Protein AF-A0AAV2LQ16-F1 (afdb_monomer)

Structure (mmCIF, N/CA/C/O backbone):
data_AF-A0AAV2LQ16-F1
#
_entry.id   AF-A0AAV2LQ16-F1
#
loop_
_atom_site.group_PDB
_atom_site.id
_atom_site.type_symbol
_atom_site.label_atom_id
_atom_site.label_alt_id
_atom_site.label_comp_id
_atom_site.label_asym_id
_atom_site.label_entity_id
_atom_site.label_seq_id
_atom_site.pdbx_PDB_ins_code
_atom_site.Cartn_x
_atom_site.Cartn_y
_atom_site.Cartn_z
_atom_site.occupancy
_atom_site.B_iso_or_equiv
_atom_site.auth_seq_id
_atom_site.auth_comp_id
_atom_site.auth_asym_id
_atom_site.auth_atom_id
_atom_site.pdbx_PDB_model_num
ATOM 1 N N . MET A 1 1 ? -2.166 -20.070 1.008 1.00 53.44 1 MET A N 1
ATOM 2 C CA . MET A 1 1 ? -2.114 -19.393 2.314 1.00 53.44 1 MET A CA 1
ATOM 3 C C . MET A 1 1 ? -3.005 -18.177 2.198 1.00 53.44 1 MET A C 1
ATOM 5 O O . MET A 1 1 ? -2.805 -17.411 1.264 1.00 53.44 1 MET A O 1
ATOM 9 N N . THR A 1 2 ? -4.007 -18.090 3.061 1.00 69.62 2 THR A N 1
ATOM 10 C CA . THR A 1 2 ? -4.882 -16.932 3.220 1.00 69.62 2 THR A CA 1
ATOM 11 C C . THR A 1 2 ? -4.589 -16.364 4.597 1.00 69.62 2 THR A C 1
ATOM 13 O O . THR A 1 2 ? -4.812 -17.038 5.605 1.00 69.62 2 THR A O 1
ATOM 16 N N . ASN A 1 3 ? -4.030 -15.164 4.630 1.00 76.19 3 ASN A N 1
ATOM 17 C CA . ASN A 1 3 ? -3.762 -14.424 5.845 1.00 76.19 3 ASN A CA 1
ATOM 18 C C . ASN A 1 3 ? -4.924 -13.490 6.154 1.00 76.19 3 ASN A C 1
ATOM 20 O O . ASN A 1 3 ? -5.587 -12.956 5.260 1.00 76.19 3 ASN A O 1
ATOM 24 N N . ILE A 1 4 ? -5.158 -13.331 7.449 1.00 79.69 4 ILE A N 1
ATOM 25 C CA . ILE A 1 4 ? -6.147 -12.427 8.002 1.00 79.69 4 ILE A CA 1
ATOM 26 C C . ILE A 1 4 ? -5.432 -11.561 9.027 1.00 79.69 4 ILE A C 1
ATOM 28 O O . ILE A 1 4 ? -4.890 -12.093 9.998 1.00 79.69 4 ILE A O 1
ATOM 32 N N . GLY A 1 5 ? -5.404 -10.251 8.801 1.00 83.06 5 GLY A N 1
ATOM 33 C CA . GLY A 1 5 ? -4.741 -9.279 9.671 1.00 83.06 5 GLY A CA 1
ATOM 34 C C . GLY A 1 5 ? -5.702 -8.258 10.277 1.00 83.06 5 GLY A C 1
ATOM 35 O O . GLY A 1 5 ? -6.814 -8.102 9.780 1.00 83.06 5 GLY A O 1
ATOM 36 N N . ASN A 1 6 ? -5.270 -7.558 11.326 1.00 83.88 6 ASN A N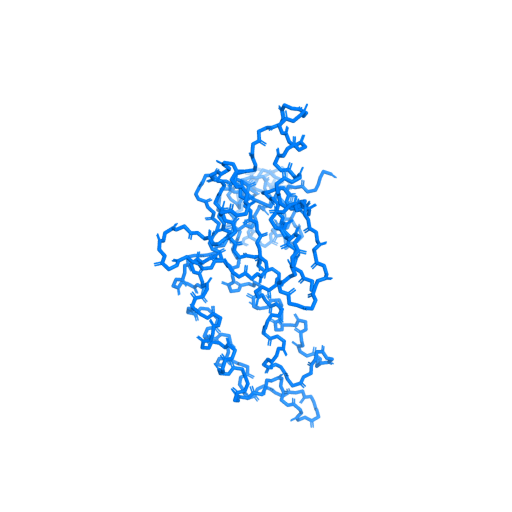 1
ATOM 37 C CA . ASN A 1 6 ? -5.994 -6.423 11.918 1.00 83.88 6 ASN A CA 1
ATOM 38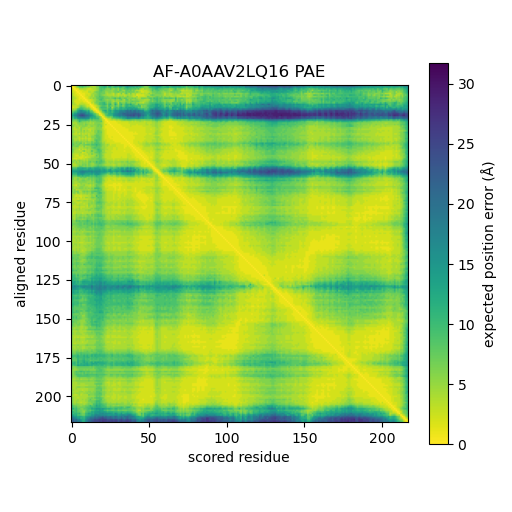 C C . ASN A 1 6 ? -5.342 -5.066 11.587 1.00 83.88 6 ASN A C 1
ATOM 40 O O . ASN A 1 6 ? -4.294 -4.998 10.940 1.00 83.88 6 ASN A O 1
ATOM 44 N N . GLU A 1 7 ? -5.938 -3.978 12.071 1.00 84.56 7 GLU A N 1
ATOM 45 C CA . GLU A 1 7 ? -5.454 -2.596 11.940 1.00 84.56 7 GLU A CA 1
ATOM 46 C C . GLU A 1 7 ? -4.040 -2.359 12.504 1.00 84.56 7 GLU A C 1
ATOM 48 O O . GLU A 1 7 ? -3.356 -1.425 12.083 1.00 84.56 7 GLU A O 1
ATOM 53 N N . PHE A 1 8 ? -3.560 -3.232 13.396 1.00 81.38 8 PHE A N 1
ATOM 54 C CA . PHE A 1 8 ? -2.211 -3.181 13.971 1.00 81.38 8 PHE A CA 1
ATOM 55 C C . PHE A 1 8 ? -1.166 -3.946 13.144 1.00 81.38 8 PHE A C 1
ATOM 57 O O . PHE A 1 8 ? -0.018 -4.082 13.571 1.00 81.38 8 PHE A O 1
ATOM 64 N N . GLY A 1 9 ? -1.545 -4.491 11.982 1.00 75.31 9 GLY A N 1
ATOM 65 C CA . GLY A 1 9 ? -0.675 -5.332 11.158 1.00 75.31 9 GLY A CA 1
ATOM 66 C C . GLY A 1 9 ? -0.369 -6.695 11.787 1.00 75.31 9 GLY A C 1
ATOM 67 O O . GLY A 1 9 ? 0.555 -7.383 11.352 1.00 75.31 9 GLY A O 1
ATOM 68 N N . GLN A 1 10 ? -1.119 -7.094 12.817 1.00 80.81 10 GLN A N 1
ATOM 69 C CA . GLN A 1 10 ? -0.980 -8.402 13.445 1.00 80.81 10 GLN A CA 1
ATOM 70 C C . GLN A 1 10 ? -1.760 -9.429 12.635 1.00 80.81 10 GLN A C 1
ATOM 72 O O . GLN A 1 10 ? -2.906 -9.191 12.258 1.00 80.81 10 GLN A O 1
ATOM 77 N N . VAL A 1 11 ? -1.158 -10.594 12.408 1.00 78.69 11 VAL A N 1
ATOM 78 C CA . VAL A 1 11 ? -1.845 -11.722 11.776 1.00 78.69 11 VAL A CA 1
ATOM 79 C C . VAL A 1 11 ? -2.764 -12.374 12.812 1.00 78.69 11 VAL A C 1
ATOM 81 O O . VAL A 1 11 ? -2.295 -12.970 13.779 1.00 78.69 11 VAL A O 1
ATOM 84 N N . LEU A 1 12 ? -4.076 -12.262 12.607 1.00 75.75 12 LEU A N 1
ATOM 85 C CA . LEU A 1 12 ? -5.113 -12.911 13.415 1.00 75.75 12 LEU A CA 1
ATOM 86 C C . LEU A 1 12 ? -5.235 -14.401 13.087 1.00 75.75 12 LEU A C 1
ATOM 88 O O . LEU A 1 12 ? -5.479 -15.224 13.970 1.00 75.75 12 LEU A O 1
ATOM 92 N N . ASN A 1 13 ? -5.093 -14.742 11.804 1.00 73.06 13 ASN A N 1
ATOM 93 C CA . ASN A 1 13 ? -5.126 -16.113 11.315 1.00 73.06 13 ASN A CA 1
ATOM 94 C C . ASN A 1 13 ? -4.270 -16.253 10.055 1.00 73.06 13 ASN A C 1
ATOM 96 O O . ASN A 1 13 ? -4.243 -15.355 9.215 1.00 73.06 13 ASN A O 1
ATOM 100 N N . SER A 1 14 ? -3.625 -17.403 9.898 1.00 68.56 14 SER A N 1
ATOM 101 C CA . SER A 1 14 ? -3.030 -17.817 8.634 1.00 68.56 14 SER A CA 1
ATOM 102 C C . SER A 1 14 ? -3.502 -19.228 8.338 1.00 68.56 14 SER A C 1
ATOM 104 O O . SER A 1 14 ? -3.190 -20.171 9.066 1.00 68.56 14 SER A O 1
ATOM 106 N N . VAL A 1 15 ? -4.289 -19.368 7.276 1.00 64.56 15 VAL A N 1
ATOM 107 C CA . VAL A 1 15 ? -4.867 -20.647 6.876 1.00 64.56 15 VAL A CA 1
ATOM 108 C C . VAL A 1 15 ? -4.169 -21.119 5.610 1.00 64.56 15 VAL A C 1
ATOM 110 O O . VAL A 1 15 ? -4.164 -20.450 4.572 1.00 64.56 15 VAL A O 1
ATOM 113 N N . LEU A 1 16 ? -3.542 -22.289 5.685 1.00 56.28 16 LEU A N 1
ATOM 114 C CA . LEU A 1 16 ? -2.876 -22.922 4.554 1.00 56.28 16 LEU A CA 1
ATOM 115 C C . LEU A 1 16 ? -3.766 -24.051 4.046 1.00 56.28 16 LEU A C 1
ATOM 117 O O . LEU A 1 16 ? -3.584 -25.206 4.410 1.00 56.28 16 LEU A O 1
ATOM 121 N N . THR A 1 17 ? -4.760 -23.705 3.231 1.00 53.38 17 THR A N 1
ATOM 122 C CA . THR A 1 17 ? -5.636 -24.699 2.605 1.00 53.38 17 THR A CA 1
ATOM 123 C C . THR A 1 17 ? -5.483 -24.681 1.088 1.00 53.38 17 THR A C 1
ATOM 125 O O . THR A 1 17 ? -5.319 -23.636 0.452 1.00 53.38 17 THR A O 1
ATOM 128 N N . THR A 1 18 ? -5.510 -25.870 0.494 1.00 42.72 18 THR A N 1
ATOM 129 C CA . THR A 1 18 ? -5.727 -26.086 -0.937 1.00 42.72 18 THR A CA 1
ATOM 130 C C . THR A 1 18 ? -7.238 -26.093 -1.179 1.00 42.72 18 THR A C 1
ATOM 132 O O . THR A 1 18 ? -7.853 -27.153 -1.207 1.00 42.72 18 THR A O 1
ATOM 135 N N . GLY A 1 19 ? -7.846 -24.908 -1.273 1.00 52.09 19 GLY A N 1
ATOM 136 C CA . GLY A 1 19 ? -9.303 -24.747 -1.394 1.00 52.09 19 GLY A CA 1
ATOM 137 C C . GLY A 1 19 ? -10.002 -24.512 -0.052 1.00 52.09 19 GLY A C 1
ATOM 138 O O . GLY A 1 19 ? -9.447 -24.805 1.007 1.00 52.09 19 GLY A O 1
ATOM 139 N N . GLU A 1 20 ? -11.190 -23.911 -0.091 1.00 55.22 20 GLU A N 1
ATOM 140 C CA . GLU A 1 20 ? -12.059 -23.738 1.078 1.00 55.22 20 GLU A CA 1
ATOM 141 C C . GLU A 1 20 ? -12.372 -25.119 1.665 1.00 55.22 20 GLU A C 1
ATOM 143 O O . GLU A 1 20 ? -13.048 -25.940 1.048 1.00 55.22 20 GLU A O 1
ATOM 148 N N . GLY A 1 21 ? -11.790 -25.417 2.823 1.00 58.38 21 GLY A N 1
ATOM 149 C CA . GLY A 1 21 ? -12.035 -26.663 3.535 1.00 58.38 21 GLY A CA 1
ATOM 150 C C . GLY A 1 21 ? -13.155 -26.488 4.553 1.00 58.38 21 GLY A C 1
ATOM 151 O O . GLY A 1 21 ? -13.320 -25.404 5.116 1.00 58.38 21 GLY A O 1
ATOM 152 N N . ALA A 1 22 ? -13.876 -27.574 4.837 1.00 62.53 22 ALA A N 1
ATOM 153 C CA . ALA A 1 22 ? -14.675 -27.679 6.056 1.00 62.53 22 ALA A CA 1
ATOM 154 C C . ALA A 1 22 ? -13.789 -27.295 7.262 1.00 62.53 22 ALA A C 1
ATOM 156 O O . ALA A 1 22 ?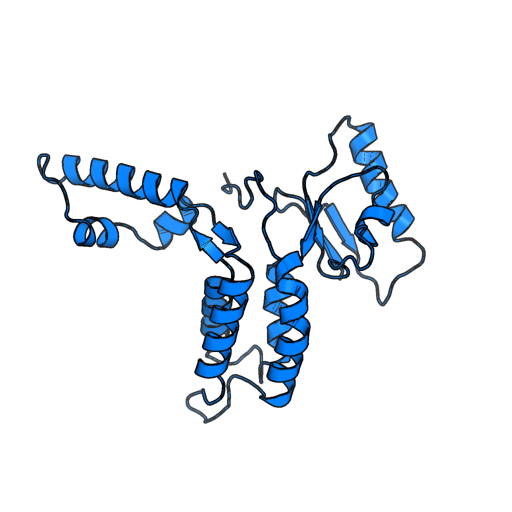 -12.699 -27.853 7.407 1.00 62.53 22 ALA A O 1
ATOM 157 N N . GLY A 1 23 ? -14.199 -26.311 8.069 1.00 75.25 23 GLY A N 1
ATOM 158 C CA . GLY A 1 23 ? -13.412 -25.818 9.207 1.00 75.25 23 GLY A CA 1
ATOM 159 C C . GLY A 1 23 ? -13.110 -24.314 9.220 1.00 75.25 23 GLY A C 1
ATOM 160 O O . GLY A 1 23 ? -12.706 -23.795 10.261 1.00 75.25 23 GLY A O 1
ATOM 161 N N . LEU A 1 24 ? -13.233 -23.594 8.094 1.00 80.12 24 LEU A N 1
ATOM 162 C CA . LEU A 1 24 ? -12.870 -22.166 8.050 1.00 80.12 24 LEU A CA 1
ATOM 163 C C . LEU A 1 24 ? -13.778 -21.311 8.945 1.00 80.12 24 LEU A C 1
ATOM 165 O O . LEU A 1 24 ? -13.293 -20.418 9.641 1.00 80.12 24 LEU A O 1
ATOM 169 N N . GLU A 1 25 ? -15.076 -21.607 8.954 1.00 85.19 25 GLU A N 1
ATOM 170 C CA . GLU A 1 25 ? -16.041 -20.931 9.818 1.00 85.19 25 GLU A CA 1
ATOM 171 C C . GLU A 1 25 ? -15.718 -21.180 11.292 1.00 85.19 25 GLU A C 1
ATOM 173 O O . GLU A 1 25 ? -15.588 -20.232 12.062 1.00 85.19 25 GLU A O 1
ATOM 178 N N . GLU A 1 26 ? -15.463 -22.429 11.679 1.00 87.44 26 GLU A N 1
ATOM 179 C CA . GLU A 1 26 ? -15.096 -22.804 13.043 1.00 87.44 26 GLU A CA 1
ATOM 180 C C . GLU A 1 26 ? -13.795 -22.125 13.495 1.00 87.44 26 GLU A C 1
ATOM 182 O O . GLU A 1 26 ? -13.685 -21.675 14.639 1.00 87.44 26 GLU A O 1
ATOM 187 N N . LEU A 1 27 ? -12.814 -21.995 12.596 1.00 88.00 27 LEU A N 1
ATOM 188 C CA . LEU A 1 27 ? -11.564 -21.282 12.863 1.00 88.00 27 LEU A CA 1
ATOM 189 C C . LEU A 1 27 ? -11.801 -19.788 13.119 1.00 88.00 27 LEU A C 1
ATOM 191 O O . LEU A 1 27 ? -11.279 -19.246 14.100 1.00 88.00 27 LEU A O 1
ATOM 195 N N . CYS A 1 28 ? -12.584 -19.125 12.264 1.00 89.25 28 CYS A N 1
ATOM 196 C CA . CYS A 1 28 ? -12.942 -17.715 12.423 1.00 89.25 28 CYS A CA 1
ATOM 197 C C . CYS A 1 28 ? -13.764 -17.487 13.702 1.00 89.25 28 CYS A C 1
ATOM 199 O O . CYS A 1 28 ? -13.414 -16.625 14.511 1.00 89.25 28 CYS A O 1
ATOM 201 N N . GLN A 1 29 ? -14.768 -18.326 13.964 1.00 92.25 29 GLN A N 1
ATOM 202 C CA . GLN A 1 29 ? -15.575 -18.287 15.188 1.00 92.25 29 GLN A CA 1
ATOM 203 C C . GLN A 1 29 ? -14.749 -18.553 16.452 1.00 92.25 29 GLN A C 1
ATOM 205 O O . GLN A 1 29 ? -14.987 -17.955 17.506 1.00 92.25 29 GLN A O 1
ATOM 210 N N . GLY A 1 30 ? -13.710 -19.383 16.355 1.00 92.25 30 GLY A N 1
ATOM 211 C CA . GLY A 1 30 ? -12.741 -19.575 17.426 1.00 92.25 30 GLY A CA 1
ATOM 212 C C . GLY A 1 30 ? -11.999 -18.285 17.795 1.00 92.25 30 GLY A C 1
ATOM 213 O O . GLY A 1 30 ? -11.758 -18.043 18.978 1.00 92.25 30 GLY A O 1
ATOM 214 N N . ILE A 1 31 ? -11.654 -17.436 16.819 1.00 91.56 31 ILE A N 1
ATOM 215 C CA . ILE A 1 31 ? -11.024 -16.126 17.071 1.00 91.56 31 ILE A CA 1
ATOM 216 C C . ILE A 1 31 ? -12.009 -15.192 17.772 1.00 91.56 31 ILE A C 1
ATOM 218 O O . ILE A 1 31 ? -11.667 -14.644 18.821 1.00 91.56 31 ILE A O 1
ATOM 222 N N . VAL A 1 32 ? -13.229 -15.071 17.240 1.00 94.06 32 VAL A N 1
ATOM 223 C CA . VAL A 1 32 ? -14.306 -14.258 17.831 1.00 94.06 32 VAL A CA 1
ATOM 224 C C . VAL A 1 32 ? -14.524 -14.644 19.296 1.00 94.06 32 VAL A C 1
ATOM 226 O O . VAL A 1 32 ? -14.553 -13.792 20.187 1.00 94.06 32 VAL A O 1
ATOM 229 N N . THR A 1 33 ? -14.598 -15.949 19.565 1.00 95.62 33 THR A N 1
ATOM 230 C CA . THR A 1 33 ? -14.771 -16.493 20.916 1.00 95.62 33 THR A CA 1
ATOM 231 C C . THR A 1 33 ? -13.597 -16.143 21.825 1.00 95.62 33 THR A C 1
ATOM 233 O O . THR A 1 33 ? -13.810 -15.741 22.966 1.00 95.62 33 THR A O 1
ATOM 236 N N . ARG A 1 34 ? -12.351 -16.248 21.342 1.00 94.31 34 ARG A N 1
ATOM 237 C CA . ARG A 1 34 ? -11.168 -15.884 22.138 1.00 94.31 34 ARG A CA 1
ATOM 238 C C . ARG A 1 34 ? -11.178 -14.411 22.524 1.00 94.31 34 ARG A C 1
ATOM 240 O O . ARG A 1 34 ? -10.984 -14.128 23.700 1.00 94.31 34 ARG A O 1
ATOM 247 N N . TYR A 1 35 ? -11.454 -13.511 21.581 1.00 94.31 35 TYR A N 1
ATOM 248 C CA . TYR A 1 35 ? -11.585 -12.072 21.839 1.00 94.31 35 TYR A CA 1
ATOM 249 C C . TYR A 1 35 ? -12.634 -11.787 22.915 1.00 94.31 35 TYR A C 1
ATOM 251 O O . TYR A 1 35 ? -12.337 -11.134 23.916 1.00 94.31 35 TYR A O 1
ATOM 259 N N . LYS A 1 36 ? -13.824 -12.381 22.765 1.00 95.12 36 LYS A N 1
ATOM 260 C CA . LYS A 1 36 ? -14.907 -12.277 23.747 1.00 95.12 36 LYS A CA 1
ATOM 261 C C . LYS A 1 36 ? -14.484 -12.776 25.130 1.00 95.12 36 LYS A C 1
ATOM 263 O O . LYS A 1 36 ? -14.741 -12.104 26.124 1.00 95.12 36 LYS A O 1
ATOM 268 N N . ASN A 1 37 ? -13.822 -13.930 25.203 1.00 96.69 37 ASN A N 1
ATOM 269 C CA . ASN A 1 37 ? -13.412 -14.543 26.468 1.00 96.69 37 ASN A CA 1
ATOM 270 C C . ASN A 1 37 ? -12.391 -13.700 27.239 1.00 96.69 37 ASN A C 1
ATOM 272 O O . ASN A 1 37 ? -12.376 -13.746 28.466 1.00 96.69 37 ASN A O 1
ATOM 276 N N . VAL A 1 38 ? -11.549 -12.936 26.539 1.00 96.19 38 VAL A N 1
ATOM 277 C CA . VAL A 1 38 ? -10.573 -12.034 27.167 1.00 96.19 38 VAL A CA 1
ATOM 278 C C . VAL A 1 38 ? -11.075 -10.590 27.289 1.00 96.19 38 VAL A C 1
ATOM 280 O O . VAL A 1 38 ? -10.297 -9.712 27.654 1.00 96.19 38 VAL A O 1
ATOM 283 N N . GLY A 1 39 ? -12.349 -10.329 26.971 1.00 93.81 39 GLY A N 1
ATOM 284 C CA . GLY A 1 39 ? -12.941 -8.990 27.020 1.00 93.81 39 GLY A CA 1
ATOM 285 C C . GLY A 1 39 ? -12.276 -7.988 26.072 1.00 93.81 39 GLY A C 1
ATOM 286 O O . GLY A 1 39 ? -12.192 -6.809 26.401 1.00 93.81 39 GLY A O 1
ATOM 287 N N . LYS A 1 40 ? -11.743 -8.453 24.936 1.00 92.69 40 LYS A N 1
ATOM 288 C CA . LYS A 1 40 ? -11.184 -7.591 23.889 1.00 92.69 40 LYS A CA 1
ATOM 289 C C . LYS A 1 40 ? -12.267 -7.226 22.882 1.00 92.69 40 LYS A C 1
ATOM 291 O O . LYS A 1 40 ? -13.012 -8.103 22.440 1.00 92.69 40 LYS A O 1
ATOM 296 N N . ASP A 1 41 ? -12.303 -5.951 22.513 1.00 91.06 41 ASP A N 1
ATOM 297 C CA . ASP A 1 41 ? -13.176 -5.447 21.456 1.00 91.06 41 ASP A CA 1
ATOM 298 C C . ASP A 1 41 ? -12.810 -6.056 20.101 1.00 91.06 41 ASP A C 1
ATOM 300 O O . ASP A 1 41 ? -11.670 -6.474 19.874 1.00 91.06 41 ASP A O 1
ATOM 304 N N . GLU A 1 42 ? -13.795 -6.129 19.209 1.00 92.44 42 GLU A N 1
ATOM 305 C CA . GLU A 1 42 ? -13.570 -6.564 17.834 1.00 92.44 42 GLU A CA 1
ATOM 306 C C . GLU A 1 42 ? -12.546 -5.667 17.114 1.00 92.44 42 GLU A C 1
ATOM 308 O O . GLU A 1 42 ? -12.466 -4.475 17.414 1.00 92.44 42 GLU A O 1
ATOM 313 N N . PRO A 1 43 ? -11.780 -6.206 16.150 1.00 91.38 43 PRO A N 1
ATOM 314 C CA . PRO A 1 43 ? -10.925 -5.388 15.297 1.00 91.38 43 PRO A CA 1
ATOM 315 C C . PRO A 1 43 ? -11.738 -4.341 14.534 1.00 91.38 43 PRO A C 1
ATOM 317 O O . PRO A 1 43 ? -12.844 -4.624 14.064 1.00 91.38 43 PRO A O 1
ATOM 320 N N . GLU A 1 44 ? -11.168 -3.160 14.321 1.00 90.81 44 GLU A N 1
ATOM 321 C CA . GLU A 1 44 ? -11.803 -2.144 13.474 1.00 90.81 44 GLU A CA 1
ATOM 322 C C . GLU A 1 44 ? -11.777 -2.580 11.997 1.00 90.81 44 GLU A C 1
ATOM 324 O O . GLU A 1 44 ? -12.718 -2.323 11.234 1.00 90.81 44 GLU A O 1
ATOM 329 N N . VAL A 1 45 ? -10.715 -3.294 11.593 1.00 89.62 45 VAL A N 1
ATOM 330 C CA . VAL A 1 45 ? -10.494 -3.768 10.218 1.00 89.62 45 VAL A CA 1
ATOM 331 C C . VAL A 1 45 ? -10.001 -5.195 10.189 1.00 89.62 45 VAL A C 1
ATOM 333 O O . VAL A 1 45 ? -9.204 -5.622 11.017 1.00 89.62 45 VAL A O 1
ATOM 336 N N . ILE A 1 46 ? -10.425 -5.909 9.152 1.00 90.56 46 ILE A N 1
ATOM 337 C CA . ILE A 1 46 ? -9.897 -7.208 8.775 1.00 90.56 46 ILE A CA 1
ATOM 338 C C . ILE A 1 46 ? -9.277 -7.094 7.381 1.00 90.56 46 ILE A C 1
ATOM 340 O O . ILE A 1 46 ? -9.979 -6.857 6.395 1.00 90.56 46 ILE A O 1
ATOM 344 N N . TYR A 1 47 ? -7.963 -7.289 7.294 1.00 89.38 47 TYR A N 1
ATOM 345 C CA . TYR A 1 47 ? -7.249 -7.404 6.024 1.00 89.38 47 TYR A CA 1
ATOM 346 C C . TYR A 1 47 ? -7.258 -8.843 5.541 1.00 89.38 47 TYR A C 1
ATOM 348 O O . TYR A 1 47 ? -6.932 -9.744 6.310 1.00 89.38 47 TYR A O 1
ATOM 356 N N . VAL A 1 48 ? -7.605 -9.052 4.275 1.00 89.19 48 VAL A N 1
ATOM 357 C CA . VAL A 1 48 ? -7.684 -10.378 3.660 1.00 89.19 48 VAL A CA 1
ATOM 358 C C . VAL A 1 48 ? -6.942 -10.429 2.339 1.00 89.19 48 VAL A C 1
ATOM 360 O O . VAL A 1 48 ? -6.964 -9.479 1.560 1.00 89.19 48 VAL A O 1
ATOM 363 N N . ASP A 1 49 ? -6.335 -11.574 2.045 1.00 87.00 49 ASP A N 1
ATOM 364 C CA . ASP A 1 49 ? -5.601 -11.780 0.792 1.00 87.00 49 ASP A CA 1
ATOM 365 C C . ASP A 1 49 ? -6.524 -12.021 -0.410 1.00 87.00 49 ASP A C 1
ATOM 367 O O . ASP A 1 49 ? -6.088 -11.879 -1.554 1.00 87.00 49 ASP A O 1
ATOM 371 N N . ARG A 1 50 ? -7.768 -12.460 -0.177 1.00 83.94 50 ARG A N 1
ATOM 372 C CA . ARG A 1 50 ? -8.786 -12.863 -1.167 1.00 83.94 50 ARG A CA 1
ATOM 373 C C . ARG A 1 50 ? -10.183 -12.545 -0.630 1.00 83.94 50 ARG A C 1
ATOM 375 O O . ARG A 1 50 ? -10.315 -12.183 0.531 1.00 83.94 50 ARG A O 1
ATOM 382 N N . ASP A 1 51 ? -11.197 -12.631 -1.490 1.00 85.56 51 ASP A N 1
ATOM 383 C CA . ASP A 1 51 ?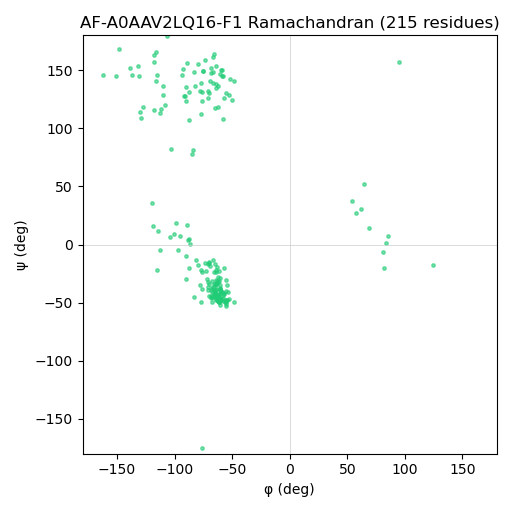 -12.614 -12.486 -1.100 1.00 85.56 51 ASP A CA 1
ATOM 384 C C . ASP A 1 51 ? -12.949 -11.150 -0.405 1.00 85.56 51 ASP A C 1
ATOM 386 O O . ASP A 1 51 ? -13.895 -11.016 0.371 1.00 85.56 51 ASP A O 1
ATOM 390 N N . CYS A 1 52 ? -12.164 -10.118 -0.733 1.00 87.44 52 CYS A N 1
ATOM 391 C CA . CYS A 1 52 ? -12.323 -8.756 -0.231 1.00 87.44 52 CYS A CA 1
ATOM 392 C C . CYS A 1 52 ? -13.529 -8.026 -0.841 1.00 87.44 52 CYS A C 1
ATOM 394 O O . CYS A 1 52 ? -14.024 -7.058 -0.263 1.00 87.44 52 CYS A O 1
ATOM 396 N N . CYS A 1 53 ? -13.994 -8.461 -2.015 1.00 87.25 53 CYS A N 1
ATOM 397 C CA . CYS A 1 53 ? -15.138 -7.861 -2.687 1.00 87.25 53 CYS A CA 1
ATOM 398 C C . CYS A 1 53 ? -16.448 -8.270 -2.019 1.00 87.25 53 CYS A C 1
ATOM 400 O O . CYS A 1 53 ? -16.613 -9.388 -1.535 1.00 87.25 53 CYS A O 1
ATOM 402 N N . SER A 1 54 ? -17.419 -7.368 -2.081 1.00 80.50 54 SER A N 1
ATOM 403 C CA . SER A 1 54 ? -18.766 -7.607 -1.595 1.00 80.50 54 SER A CA 1
ATOM 404 C C . SER A 1 54 ? -19.769 -7.246 -2.683 1.00 80.50 54 SER A C 1
ATOM 406 O O . SER A 1 54 ? -19.950 -6.074 -2.995 1.00 80.50 54 SER A O 1
ATOM 408 N N . GLN A 1 55 ? -20.412 -8.252 -3.281 1.00 68.31 55 GLN A N 1
ATOM 409 C CA . GLN A 1 55 ? -21.434 -8.023 -4.313 1.00 68.31 55 GLN A CA 1
ATOM 410 C C . GLN A 1 55 ? -22.769 -7.545 -3.719 1.00 68.31 55 GLN A C 1
ATOM 412 O O . GLN A 1 55 ? -23.552 -6.900 -4.406 1.00 68.31 55 GLN A O 1
ATOM 417 N N . SER A 1 56 ? -23.032 -7.850 -2.444 1.00 66.44 56 SER A N 1
ATOM 418 C CA . SER A 1 56 ? -24.305 -7.579 -1.762 1.00 66.44 56 SER A CA 1
ATOM 419 C C . SER A 1 56 ? -24.166 -6.641 -0.556 1.00 66.44 56 SER A C 1
ATOM 421 O O . SER A 1 56 ? -25.034 -6.625 0.312 1.00 66.44 56 SER A O 1
ATOM 423 N N . GLY A 1 57 ? -23.044 -5.926 -0.428 1.00 67.19 57 GLY A N 1
ATOM 424 C CA . GLY A 1 57 ? -22.734 -5.071 0.728 1.00 67.19 57 GLY A CA 1
ATOM 425 C C . GLY A 1 57 ? -22.162 -5.810 1.950 1.00 67.19 57 GLY A C 1
ATOM 426 O O . GLY A 1 57 ? -21.423 -5.207 2.720 1.00 67.19 57 GLY A O 1
ATOM 427 N N . VAL A 1 58 ? -22.349 -7.133 2.065 1.00 71.50 58 VAL A N 1
ATOM 428 C CA . VAL A 1 58 ? -21.726 -7.989 3.098 1.00 71.50 58 VAL A CA 1
ATOM 429 C C . VAL A 1 58 ? -20.711 -8.957 2.476 1.00 71.50 58 VAL A C 1
ATOM 431 O O . VAL A 1 58 ? -21.089 -9.824 1.688 1.00 71.50 58 VAL A O 1
ATOM 434 N N . SER A 1 59 ? -19.430 -8.831 2.845 1.00 80.44 59 SER A N 1
ATOM 435 C CA . SER A 1 59 ? -18.373 -9.756 2.403 1.00 80.44 59 SER A CA 1
ATOM 436 C C . SER A 1 59 ? -18.595 -11.158 2.991 1.00 80.44 59 SER A C 1
ATOM 438 O O . SER A 1 59 ? -19.101 -11.303 4.108 1.00 80.44 59 SER A O 1
ATOM 440 N N . SER A 1 60 ? -18.196 -12.206 2.260 1.00 82.75 60 SER A N 1
ATOM 441 C CA . SER A 1 60 ? -18.146 -13.584 2.778 1.00 82.75 60 SER A CA 1
ATOM 442 C C . SER A 1 60 ? -17.313 -13.674 4.059 1.00 82.75 60 SER A C 1
ATOM 444 O O . SER A 1 60 ? -17.697 -14.376 4.990 1.00 82.75 60 SER A O 1
ATOM 446 N N . VAL A 1 61 ? -16.245 -12.879 4.155 1.00 85.88 61 VAL A N 1
ATOM 447 C CA . VAL A 1 61 ? -15.383 -12.771 5.337 1.00 85.88 61 VAL A CA 1
ATOM 448 C C . VAL A 1 61 ? -16.166 -12.272 6.550 1.00 85.88 61 VAL A C 1
ATOM 450 O O . VAL A 1 61 ? -16.058 -12.847 7.628 1.00 85.88 61 VAL A O 1
ATOM 453 N N . THR A 1 62 ? -17.013 -11.252 6.387 1.00 85.50 62 THR A N 1
ATOM 454 C CA . THR A 1 62 ? -17.836 -10.727 7.489 1.00 85.50 62 THR A CA 1
ATOM 455 C C . THR A 1 62 ? -18.770 -11.797 8.055 1.00 85.50 62 THR A C 1
ATOM 457 O O . THR A 1 62 ? -18.989 -11.844 9.262 1.00 85.50 62 THR A O 1
ATOM 460 N N . LYS A 1 63 ? -19.285 -12.702 7.209 1.00 88.06 63 LYS A N 1
ATOM 461 C CA . LYS A 1 63 ? -20.126 -13.820 7.666 1.00 88.06 63 LYS A CA 1
ATOM 462 C C . LYS A 1 63 ? -19.337 -14.789 8.547 1.00 88.06 63 LYS A C 1
ATOM 464 O O . LYS A 1 63 ? -19.843 -15.190 9.587 1.00 88.06 63 LYS A O 1
ATOM 469 N N . LEU A 1 64 ? -18.092 -15.098 8.177 1.00 88.69 64 LEU A N 1
ATOM 470 C CA . LEU A 1 64 ? -17.220 -15.993 8.947 1.00 88.69 64 LEU A CA 1
ATOM 471 C C . LEU A 1 64 ? -16.887 -15.445 10.342 1.00 88.69 64 LEU A C 1
ATOM 473 O O . LEU A 1 64 ? -16.704 -16.222 11.275 1.00 88.69 64 LEU A O 1
ATOM 477 N N . PHE A 1 65 ? -16.818 -14.121 10.498 1.00 90.62 65 PHE A N 1
ATOM 478 C CA . PHE A 1 65 ? -16.475 -13.452 11.759 1.00 90.62 65 PHE A CA 1
ATOM 479 C C . PHE A 1 65 ? -17.684 -12.941 12.552 1.00 90.62 65 PHE A C 1
ATOM 481 O O . PHE A 1 65 ? -17.520 -12.113 13.444 1.00 90.62 65 PHE A O 1
ATOM 488 N N . HIS A 1 66 ? -18.902 -13.420 12.287 1.00 91.44 66 HIS A N 1
ATOM 489 C CA . HIS A 1 66 ? -20.074 -12.972 13.044 1.00 91.44 66 HIS A CA 1
ATOM 490 C C . HIS A 1 66 ? -19.848 -13.092 14.576 1.00 91.44 66 HIS A C 1
ATOM 492 O O . HIS A 1 66 ? -19.251 -14.071 15.026 1.00 91.44 66 HIS A O 1
ATOM 498 N N . PRO A 1 67 ? -20.334 -12.151 15.411 1.00 93.62 67 PRO A N 1
ATOM 499 C CA . PRO A 1 67 ? -21.175 -11.004 15.076 1.00 93.62 67 PRO A CA 1
ATOM 500 C C . PRO A 1 67 ? -20.382 -9.738 14.707 1.00 93.62 67 PRO A C 1
ATOM 502 O O . PRO A 1 67 ? -20.959 -8.650 14.753 1.00 93.62 67 PRO A O 1
ATOM 505 N N . TRP A 1 68 ? -19.088 -9.856 14.392 1.00 92.94 68 TRP A N 1
ATOM 506 C CA . TRP A 1 68 ? -18.250 -8.695 14.132 1.00 92.94 68 TRP A CA 1
ATOM 507 C C . TRP A 1 68 ? -18.740 -7.854 12.946 1.00 92.94 68 TRP A C 1
ATOM 509 O O . TRP A 1 68 ? -19.293 -8.366 11.968 1.00 92.94 68 TRP A O 1
ATOM 519 N N . ARG A 1 69 ? -18.529 -6.542 13.049 1.00 90.88 69 ARG A N 1
ATOM 520 C CA . ARG A 1 69 ? -18.872 -5.505 12.067 1.00 90.88 69 ARG A CA 1
ATOM 521 C C . ARG A 1 69 ? -17.635 -4.823 11.481 1.00 90.88 69 ARG A C 1
ATOM 523 O O . ARG A 1 69 ? -17.775 -3.807 10.802 1.00 90.88 69 ARG A O 1
ATOM 530 N N . SER A 1 70 ? -16.454 -5.389 11.723 1.00 89.06 70 SER A N 1
ATOM 531 C CA . SER A 1 70 ? -15.176 -4.924 11.190 1.00 89.06 70 SER A CA 1
ATOM 532 C C . SER A 1 70 ? -15.237 -4.673 9.683 1.00 89.06 70 SER A C 1
ATOM 534 O O . SER A 1 70 ? -15.825 -5.450 8.918 1.00 89.06 70 SER A O 1
ATOM 536 N N . ALA A 1 71 ? -14.577 -3.610 9.227 1.00 89.19 71 ALA A N 1
ATOM 537 C CA . ALA A 1 71 ? -14.455 -3.349 7.801 1.00 89.19 71 ALA A CA 1
ATOM 538 C C . ALA A 1 71 ? -13.504 -4.367 7.155 1.00 89.19 71 ALA A C 1
ATOM 540 O O . ALA A 1 71 ? -12.395 -4.582 7.632 1.00 89.19 71 ALA A O 1
ATOM 541 N N . VAL A 1 72 ? -13.906 -4.975 6.037 1.00 89.75 72 VAL A N 1
ATOM 542 C CA . VAL A 1 72 ? -13.047 -5.906 5.286 1.00 89.75 72 VAL A CA 1
ATOM 543 C C . VAL A 1 72 ? -12.272 -5.136 4.220 1.00 89.75 72 VAL A C 1
ATOM 545 O O . VAL A 1 72 ? -12.871 -4.394 3.434 1.00 89.75 72 VAL A O 1
ATOM 548 N N . ARG A 1 73 ? -10.947 -5.297 4.184 1.00 92.00 73 ARG A N 1
ATOM 549 C CA . ARG A 1 73 ? -10.050 -4.661 3.209 1.00 92.00 73 ARG A CA 1
ATOM 550 C C . ARG A 1 73 ? -9.079 -5.658 2.599 1.00 92.00 73 ARG A C 1
ATOM 552 O O . ARG A 1 73 ? -8.768 -6.688 3.184 1.00 92.00 73 ARG A O 1
ATOM 559 N N . LEU A 1 74 ? -8.625 -5.366 1.387 1.00 92.19 74 LEU A N 1
ATOM 560 C CA . LEU A 1 74 ? -7.629 -6.170 0.695 1.00 92.19 74 LEU A CA 1
ATOM 561 C C . LEU A 1 74 ? -6.247 -5.897 1.285 1.00 92.19 74 LEU A C 1
ATOM 563 O O . LEU A 1 74 ? -5.831 -4.745 1.405 1.00 92.19 74 LEU A O 1
ATOM 567 N N . ASP A 1 75 ? -5.518 -6.962 1.597 1.00 90.75 75 ASP A N 1
ATOM 568 C CA . ASP A 1 75 ? -4.117 -6.862 1.974 1.00 90.75 75 ASP A CA 1
ATOM 569 C C . ASP A 1 75 ? -3.284 -6.296 0.810 1.00 90.75 75 ASP A C 1
ATOM 571 O O . ASP A 1 75 ? -3.193 -6.863 -0.285 1.00 90.75 75 ASP A O 1
ATOM 575 N N . SER A 1 76 ? -2.674 -5.140 1.057 1.00 91.69 76 SER A N 1
ATOM 576 C CA . SER A 1 76 ? -1.922 -4.399 0.043 1.00 91.69 76 SER A CA 1
ATOM 577 C C . SER A 1 76 ? -0.647 -5.100 -0.425 1.00 91.69 76 SER A C 1
ATOM 579 O O . SER A 1 76 ? -0.263 -4.972 -1.590 1.00 91.69 76 SER A O 1
ATOM 581 N N . PHE A 1 77 ? 0.008 -5.864 0.452 1.00 89.88 77 PHE A N 1
ATOM 582 C CA . PHE A 1 77 ? 1.198 -6.625 0.096 1.00 89.88 77 PHE A CA 1
ATOM 583 C C . PHE A 1 77 ? 0.834 -7.743 -0.882 1.00 89.88 77 PHE A C 1
ATOM 585 O O . PHE A 1 77 ? 1.480 -7.897 -1.921 1.00 89.88 77 PHE A O 1
ATOM 592 N N . HIS A 1 78 ? -0.251 -8.465 -0.610 1.00 91.00 78 HIS A N 1
ATOM 593 C CA . HIS A 1 78 ? -0.768 -9.494 -1.501 1.00 91.00 78 HIS A CA 1
ATOM 594 C C . HIS A 1 78 ? -1.321 -8.902 -2.794 1.00 91.00 78 HIS A C 1
ATOM 596 O O . HIS A 1 78 ? -1.079 -9.480 -3.851 1.00 91.00 78 HIS A O 1
ATOM 602 N N . PHE A 1 79 ? -1.985 -7.742 -2.754 1.00 95.25 79 PHE A N 1
ATOM 603 C CA . PHE A 1 79 ? -2.375 -7.019 -3.967 1.00 95.25 79 PHE A CA 1
ATOM 604 C C . PHE A 1 79 ? -1.167 -6.745 -4.872 1.00 95.25 79 PHE A C 1
ATOM 606 O O . PHE A 1 79 ? -1.195 -7.110 -6.046 1.00 95.25 79 PHE A O 1
ATOM 613 N N . MET A 1 80 ? -0.083 -6.179 -4.328 1.00 96.12 80 MET A N 1
ATOM 614 C CA . MET A 1 80 ? 1.141 -5.922 -5.096 1.00 96.12 80 MET A CA 1
ATOM 615 C C . MET A 1 80 ? 1.765 -7.215 -5.621 1.00 96.12 80 MET A C 1
ATOM 617 O O . MET A 1 80 ? 2.139 -7.287 -6.788 1.00 96.12 80 MET A O 1
ATOM 621 N N . ARG A 1 81 ? 1.824 -8.267 -4.798 1.00 94.25 81 ARG A N 1
ATOM 622 C CA . ARG A 1 81 ? 2.415 -9.556 -5.181 1.00 94.25 81 ARG A CA 1
ATOM 623 C C . ARG A 1 81 ? 1.690 -10.226 -6.349 1.00 94.25 81 ARG A C 1
ATOM 625 O O . ARG A 1 81 ? 2.320 -10.951 -7.111 1.00 94.25 81 ARG A O 1
ATOM 632 N N . ARG A 1 82 ? 0.390 -9.975 -6.542 1.00 95.50 82 ARG A N 1
ATOM 633 C CA . ARG A 1 82 ? -0.355 -10.493 -7.707 1.00 95.50 82 ARG A CA 1
ATOM 634 C C . ARG A 1 82 ? 0.197 -9.973 -9.039 1.00 95.50 82 ARG A C 1
ATOM 636 O O . ARG A 1 82 ? 0.026 -10.651 -10.049 1.00 95.50 82 ARG A O 1
ATOM 643 N N . PHE A 1 83 ? 0.894 -8.832 -9.051 1.00 97.00 83 PHE A N 1
ATOM 644 C CA . PHE A 1 83 ? 1.552 -8.325 -10.259 1.00 97.00 83 PHE A CA 1
ATOM 645 C C . PHE A 1 83 ? 2.746 -9.170 -10.702 1.00 97.00 83 PHE A C 1
ATOM 647 O O . PHE A 1 83 ? 3.102 -9.130 -11.877 1.00 97.00 83 PHE A O 1
ATOM 654 N N . ASN A 1 84 ? 3.305 -10.007 -9.823 1.00 95.69 84 ASN A N 1
ATOM 655 C CA . ASN A 1 84 ? 4.397 -10.908 -10.185 1.00 95.69 84 ASN A CA 1
ATOM 656 C C . ASN A 1 84 ? 3.989 -11.899 -11.283 1.00 95.69 84 ASN A C 1
ATOM 658 O O . ASN A 1 84 ? 4.824 -12.270 -12.099 1.00 95.69 84 ASN A O 1
ATOM 662 N N . CYS A 1 85 ? 2.703 -12.260 -11.373 1.00 95.69 85 CYS A N 1
ATOM 663 C CA . CYS A 1 85 ? 2.177 -13.104 -12.450 1.00 95.69 85 CYS A CA 1
ATOM 664 C C . CYS A 1 85 ? 2.273 -12.451 -13.843 1.00 95.69 85 CYS A C 1
ATOM 666 O O . CYS A 1 85 ? 2.222 -13.148 -14.855 1.00 95.69 85 CYS A O 1
ATOM 668 N N . GLY A 1 86 ? 2.378 -11.120 -13.902 1.00 96.25 86 GLY A N 1
ATOM 669 C CA . GLY A 1 86 ? 2.581 -10.364 -15.137 1.00 96.25 86 GLY A CA 1
ATOM 670 C C . GLY A 1 86 ? 4.056 -10.138 -15.483 1.00 96.25 86 GLY A C 1
ATOM 671 O O . GLY A 1 86 ? 4.375 -9.659 -16.570 1.00 96.25 86 GLY A O 1
ATOM 672 N N . LEU A 1 87 ? 4.970 -10.448 -14.562 1.00 96.06 87 LEU A N 1
ATOM 673 C CA . LEU A 1 87 ? 6.403 -10.308 -14.791 1.00 96.06 87 LEU A CA 1
ATOM 674 C C . LEU A 1 87 ? 6.945 -11.524 -15.531 1.00 96.06 87 LEU A C 1
ATOM 676 O O . LEU A 1 87 ? 6.495 -12.649 -15.324 1.00 96.06 87 LEU A O 1
ATOM 680 N N . THR A 1 88 ? 7.970 -11.306 -16.347 1.00 95.00 88 THR A N 1
ATOM 681 C CA . THR A 1 88 ? 8.668 -12.408 -17.022 1.00 95.00 88 THR A CA 1
ATOM 682 C C . THR A 1 88 ? 9.364 -13.327 -16.013 1.00 95.00 88 THR A C 1
ATOM 684 O O . THR A 1 88 ? 9.396 -14.541 -16.188 1.00 95.00 88 THR A O 1
ATOM 687 N N . THR A 1 89 ? 9.933 -12.751 -14.949 1.00 92.00 89 THR A N 1
ATOM 688 C CA . THR A 1 89 ? 10.558 -13.477 -13.835 1.00 92.00 89 THR A CA 1
ATOM 689 C C . THR A 1 89 ? 10.701 -12.568 -12.613 1.00 92.00 89 THR A C 1
ATOM 691 O O . THR A 1 89 ? 10.971 -11.374 -12.745 1.00 92.00 89 THR A O 1
ATOM 694 N N . GLU A 1 90 ? 10.576 -13.130 -11.408 1.00 90.31 90 GLU A N 1
ATOM 695 C CA . GLU A 1 90 ? 10.846 -12.408 -10.152 1.00 90.31 90 GLU A CA 1
ATOM 696 C C . GLU A 1 90 ? 12.345 -12.118 -9.948 1.00 90.31 90 GLU A C 1
ATOM 698 O O . GLU A 1 90 ? 12.716 -11.271 -9.139 1.00 90.31 90 GLU A O 1
ATOM 703 N N . HIS A 1 91 ? 13.223 -12.782 -10.708 1.00 92.62 91 HIS A N 1
ATOM 704 C CA . HIS A 1 91 ? 14.671 -12.555 -10.674 1.00 92.62 91 HIS A CA 1
ATOM 705 C C . HIS A 1 91 ? 15.134 -11.435 -11.614 1.00 92.62 91 HIS A C 1
ATOM 707 O O . HIS A 1 91 ? 16.336 -11.212 -11.759 1.00 92.62 91 HIS A O 1
ATOM 713 N N . HIS A 1 92 ? 14.204 -10.737 -12.273 1.00 94.38 92 HIS A N 1
ATOM 714 C CA . HIS A 1 92 ? 14.545 -9.676 -13.210 1.00 94.38 92 HIS A CA 1
ATOM 715 C C . HIS A 1 92 ? 15.293 -8.540 -12.481 1.00 94.38 92 HIS A C 1
ATOM 717 O O . HIS A 1 92 ? 14.830 -8.104 -11.423 1.00 94.38 92 HIS A O 1
ATOM 723 N N . PRO A 1 93 ? 16.388 -7.977 -13.031 1.00 94.44 93 PRO A N 1
ATOM 724 C CA . PRO A 1 93 ? 17.153 -6.916 -12.360 1.00 94.44 93 PRO A CA 1
ATOM 725 C C . PRO A 1 93 ? 16.313 -5.689 -11.970 1.00 94.44 93 PRO A C 1
ATOM 727 O O . PRO A 1 93 ? 16.568 -5.033 -10.963 1.00 94.44 93 PRO A O 1
ATOM 730 N N . LEU A 1 94 ? 15.273 -5.398 -12.756 1.00 94.12 94 LEU A N 1
ATOM 731 C CA . LEU A 1 94 ? 14.345 -4.282 -12.531 1.00 94.12 94 LEU A CA 1
ATOM 732 C C . LEU A 1 94 ? 13.163 -4.616 -11.600 1.00 94.12 94 LEU A C 1
ATOM 734 O O . LEU A 1 94 ? 12.340 -3.739 -11.341 1.00 94.12 94 LEU A O 1
ATOM 738 N N . TYR A 1 95 ? 13.067 -5.844 -11.075 1.00 95.00 95 TYR A N 1
ATOM 739 C CA . TYR A 1 95 ? 11.974 -6.275 -10.195 1.00 95.00 95 TYR A CA 1
ATOM 740 C C . TYR A 1 95 ? 11.829 -5.372 -8.966 1.00 95.00 95 TYR A C 1
ATOM 742 O O . TYR A 1 95 ? 10.748 -4.857 -8.687 1.00 95.00 95 TYR A O 1
ATOM 750 N N . GLY A 1 96 ? 12.936 -5.104 -8.265 1.00 94.31 96 GLY A N 1
ATOM 751 C CA . GLY A 1 96 ? 12.925 -4.236 -7.085 1.00 94.31 96 GLY A CA 1
ATOM 752 C C . GLY A 1 96 ? 12.444 -2.818 -7.407 1.00 94.31 96 GLY A C 1
ATOM 753 O O . GLY A 1 96 ? 11.643 -2.246 -6.666 1.00 94.31 96 GLY A O 1
ATOM 754 N N . THR A 1 97 ? 12.871 -2.269 -8.548 1.00 94.50 97 THR A N 1
ATOM 755 C CA . THR A 1 97 ? 12.432 -0.953 -9.031 1.00 94.50 97 THR A CA 1
ATOM 756 C C . THR A 1 97 ? 10.945 -0.943 -9.374 1.00 94.50 97 THR A C 1
ATOM 758 O O . THR A 1 97 ? 10.251 0.010 -9.016 1.00 94.50 97 THR A O 1
ATOM 761 N N . PHE A 1 98 ? 10.439 -1.994 -10.022 1.00 96.19 98 PHE A N 1
ATOM 762 C CA . PHE A 1 98 ? 9.016 -2.148 -10.315 1.00 96.19 98 PHE A CA 1
ATOM 763 C C . PHE A 1 98 ? 8.184 -2.197 -9.031 1.00 96.19 98 PHE A C 1
ATOM 765 O O . PHE A 1 98 ? 7.256 -1.407 -8.886 1.00 96.19 98 PHE A O 1
ATOM 772 N N . CYS A 1 99 ? 8.563 -3.030 -8.059 1.00 96.25 99 CYS A N 1
ATOM 773 C CA . CYS A 1 99 ? 7.878 -3.128 -6.768 1.00 96.25 99 CYS A CA 1
ATOM 774 C C . CYS A 1 99 ? 7.879 -1.797 -6.004 1.00 96.25 99 CYS A C 1
ATOM 776 O O . CYS A 1 99 ? 6.856 -1.400 -5.443 1.00 96.25 99 CYS A O 1
ATOM 778 N N . ALA A 1 100 ? 9.004 -1.075 -6.008 1.00 94.88 100 ALA A N 1
ATOM 779 C CA . ALA A 1 100 ? 9.093 0.245 -5.390 1.00 94.88 100 ALA A CA 1
ATOM 780 C C . ALA A 1 100 ? 8.156 1.256 -6.070 1.00 94.88 100 ALA A C 1
ATOM 782 O O . ALA A 1 100 ? 7.424 1.971 -5.383 1.00 94.88 100 ALA A O 1
ATOM 783 N N . LYS A 1 101 ? 8.127 1.281 -7.410 1.00 96.88 101 LYS A N 1
ATOM 784 C CA . LYS A 1 101 ? 7.222 2.143 -8.179 1.00 96.88 101 LYS A CA 1
ATOM 785 C C . LYS A 1 101 ? 5.756 1.767 -7.959 1.00 96.88 101 LYS A C 1
ATOM 787 O O . LYS A 1 101 ? 4.962 2.657 -7.685 1.00 96.88 101 LYS A O 1
ATOM 792 N N . LEU A 1 102 ? 5.409 0.481 -7.976 1.00 97.81 102 LEU A N 1
ATOM 793 C CA . LEU A 1 102 ? 4.049 -0.005 -7.732 1.00 97.81 102 LEU A CA 1
ATOM 794 C C . LEU A 1 102 ? 3.554 0.385 -6.332 1.00 97.81 102 LEU A C 1
ATOM 796 O O . LEU A 1 102 ? 2.465 0.938 -6.188 1.00 97.81 102 LEU A O 1
ATOM 800 N N . SER A 1 103 ? 4.389 0.191 -5.309 1.00 96.12 103 SER A N 1
ATOM 801 C CA . SER A 1 103 ? 4.119 0.668 -3.947 1.00 96.12 103 SER A 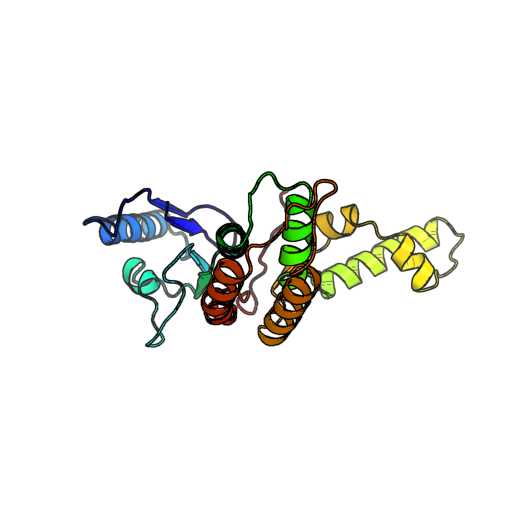CA 1
ATOM 802 C C . SER A 1 103 ? 3.897 2.184 -3.921 1.00 96.12 103 SER A C 1
ATOM 804 O O . SER A 1 103 ? 2.942 2.665 -3.311 1.00 96.12 103 SER A O 1
ATOM 806 N N . SER A 1 104 ? 4.713 2.943 -4.659 1.00 95.19 104 SER A N 1
ATOM 807 C CA . SER A 1 104 ? 4.556 4.394 -4.784 1.00 95.19 104 SER A CA 1
ATOM 808 C C . SER A 1 104 ? 3.331 4.830 -5.585 1.00 95.19 104 SER A C 1
ATOM 810 O O . SER A 1 104 ? 2.960 5.984 -5.456 1.00 95.19 104 SER A O 1
ATOM 812 N N . CYS A 1 105 ? 2.684 3.959 -6.367 1.00 98.00 105 CYS A N 1
ATOM 813 C CA . CYS A 1 105 ? 1.387 4.235 -6.998 1.00 98.00 105 CYS A CA 1
ATOM 814 C C . CYS A 1 105 ? 0.240 4.099 -5.987 1.00 98.00 105 CYS A C 1
ATOM 816 O O . CYS A 1 105 ? -0.714 4.873 -6.020 1.00 98.00 105 CYS A O 1
ATOM 818 N N . ILE A 1 106 ? 0.359 3.158 -5.047 1.00 96.62 106 ILE A N 1
ATOM 819 C CA . ILE A 1 106 ? -0.679 2.847 -4.055 1.00 96.62 106 ILE A CA 1
ATOM 820 C C . ILE A 1 106 ? -0.622 3.803 -2.862 1.00 96.62 106 ILE A C 1
ATOM 822 O O . ILE A 1 106 ? -1.656 4.307 -2.435 1.00 96.62 106 ILE A O 1
ATOM 826 N N . PHE A 1 107 ? 0.578 4.067 -2.340 1.00 94.56 107 PHE A N 1
ATOM 827 C CA . PHE A 1 107 ? 0.762 4.782 -1.079 1.00 94.56 107 PHE A CA 1
ATOM 828 C C . PHE A 1 107 ? 1.343 6.178 -1.232 1.00 94.56 107 PHE A C 1
ATOM 830 O O . PHE A 1 107 ? 2.353 6.378 -1.915 1.00 94.56 107 PHE A O 1
ATOM 837 N N . GLU A 1 108 ? 0.770 7.113 -0.488 1.00 93.12 108 GLU A N 1
ATOM 838 C CA . GLU A 1 108 ? 1.337 8.429 -0.222 1.00 93.12 108 GLU A CA 1
ATOM 839 C C . GLU A 1 108 ? 1.645 8.605 1.266 1.00 93.12 108 GLU A C 1
ATOM 841 O O . GLU A 1 108 ? 1.212 7.815 2.108 1.00 93.12 108 GLU A O 1
ATOM 846 N N . TRP A 1 109 ? 2.425 9.634 1.585 1.00 92.00 109 TRP A N 1
ATOM 847 C CA . TRP A 1 109 ? 2.640 10.042 2.968 1.00 92.00 109 TRP A CA 1
ATOM 848 C C . TRP A 1 109 ? 1.425 10.811 3.481 1.00 92.00 109 TRP A C 1
ATOM 850 O O . TRP A 1 109 ? 0.867 11.648 2.766 1.00 92.00 109 TRP A O 1
ATOM 860 N N . ASP A 1 110 ? 1.043 10.535 4.724 1.00 90.44 110 ASP A N 1
ATOM 861 C CA . ASP A 1 110 ? 0.036 11.305 5.439 1.00 90.44 110 ASP A CA 1
ATOM 862 C C . ASP A 1 110 ? 0.451 12.781 5.506 1.00 90.44 110 ASP A C 1
ATOM 864 O O . ASP A 1 110 ? 1.571 13.110 5.902 1.00 90.44 110 ASP A O 1
ATOM 868 N N . GLN A 1 111 ? -0.434 13.673 5.062 1.00 91.12 111 GLN A N 1
ATOM 869 C CA . GLN A 1 111 ? -0.088 15.084 4.899 1.00 91.12 111 GLN A CA 1
ATOM 870 C C . GLN A 1 111 ? 0.064 15.806 6.240 1.00 91.12 111 GLN A C 1
ATOM 872 O O . GLN A 1 111 ? 0.878 16.724 6.329 1.00 91.12 111 GLN A O 1
ATOM 877 N N . GLU A 1 112 ? -0.654 15.378 7.284 1.00 91.50 112 GLU A N 1
ATOM 878 C CA . GLU A 1 112 ? -0.499 15.943 8.629 1.00 91.50 112 GLU A CA 1
ATOM 879 C C . GLU A 1 112 ? 0.876 15.582 9.191 1.00 91.50 112 GLU A C 1
ATOM 881 O O . GLU A 1 112 ? 1.602 16.452 9.673 1.00 91.50 112 GLU A O 1
ATOM 886 N N . ASP A 1 113 ? 1.290 14.320 9.053 1.00 92.38 113 ASP A N 1
ATOM 887 C CA . ASP A 1 113 ? 2.613 13.900 9.508 1.00 92.38 113 ASP A CA 1
ATOM 888 C C . ASP A 1 113 ? 3.741 14.547 8.686 1.00 92.38 113 ASP A C 1
ATOM 890 O O . ASP A 1 113 ? 4.793 14.884 9.234 1.00 92.38 113 ASP A O 1
ATOM 894 N N . VAL A 1 114 ? 3.552 14.726 7.372 1.00 93.12 114 VAL A N 1
ATOM 895 C CA . VAL A 1 114 ? 4.510 15.442 6.507 1.00 93.12 114 VAL A CA 1
ATOM 896 C C . VAL A 1 114 ? 4.643 16.892 6.955 1.00 93.12 114 VAL A C 1
ATOM 898 O O . VAL A 1 114 ? 5.760 17.405 7.032 1.00 93.12 114 VAL A O 1
ATOM 901 N N . GLN A 1 115 ? 3.528 17.548 7.270 1.00 94.62 115 GLN A N 1
ATOM 902 C CA . GLN A 1 115 ? 3.528 18.921 7.754 1.00 94.62 115 GLN A CA 1
ATOM 903 C C . GLN A 1 115 ? 4.216 19.031 9.121 1.00 94.62 115 GLN A C 1
ATOM 905 O O . GLN A 1 115 ? 5.092 19.878 9.294 1.00 94.62 115 GLN A O 1
ATOM 910 N N . GLY A 1 116 ? 3.927 18.116 10.050 1.00 95.19 116 GLY A N 1
ATOM 911 C CA . GLY A 1 116 ? 4.614 18.048 11.341 1.00 95.19 116 GLY A CA 1
ATOM 912 C C . GLY A 1 116 ? 6.121 17.804 11.202 1.00 95.19 116 GLY A C 1
ATOM 913 O O . GLY A 1 116 ? 6.923 18.429 11.899 1.00 95.19 116 GLY A O 1
ATOM 914 N N . LEU A 1 117 ? 6.538 16.956 10.254 1.00 95.00 117 LEU A N 1
ATOM 915 C CA . LEU A 1 117 ? 7.955 16.751 9.946 1.00 95.00 117 LEU A CA 1
ATOM 916 C C . LEU A 1 117 ? 8.597 18.031 9.392 1.00 95.00 117 LEU A C 1
ATOM 918 O O . LEU A 1 117 ? 9.671 18.415 9.849 1.00 95.00 117 LEU A O 1
ATOM 922 N N . LYS A 1 118 ? 7.941 18.726 8.456 1.00 95.75 118 LYS A N 1
ATOM 923 C CA . LYS A 1 118 ? 8.421 20.014 7.927 1.00 95.75 118 LYS A CA 1
ATOM 924 C C . LYS A 1 118 ? 8.601 21.055 9.030 1.00 95.75 118 LYS A C 1
ATOM 926 O O . LYS A 1 118 ? 9.608 21.759 9.044 1.00 95.75 118 LYS A O 1
ATOM 931 N N . GLU A 1 119 ? 7.658 21.149 9.961 1.00 95.50 119 GLU A N 1
ATOM 932 C CA . GLU A 1 119 ? 7.735 22.073 11.096 1.00 95.50 119 GLU A CA 1
ATOM 933 C C . GLU A 1 119 ? 8.903 21.740 12.028 1.00 95.50 119 GLU A C 1
ATOM 935 O O . GLU A 1 119 ? 9.671 22.636 12.388 1.00 95.50 119 GLU A O 1
ATOM 940 N N . ALA A 1 120 ? 9.109 20.457 12.337 1.00 95.00 120 ALA A N 1
ATOM 941 C CA . ALA A 1 120 ? 10.255 20.006 13.122 1.00 95.00 120 ALA A CA 1
ATOM 942 C C . ALA A 1 120 ? 11.590 20.358 12.440 1.00 95.00 120 ALA A C 1
ATOM 944 O O . ALA A 1 120 ? 12.461 20.969 13.063 1.00 95.00 120 ALA A O 1
ATOM 945 N N . LYS A 1 121 ? 11.726 20.072 11.136 1.00 95.12 121 LYS A N 1
ATOM 946 C CA . LYS A 1 121 ? 12.934 20.409 10.361 1.00 95.12 121 LYS A CA 1
ATOM 947 C C . LYS A 1 121 ? 13.161 21.917 10.261 1.00 95.12 121 LYS A C 1
ATOM 949 O O . LYS A 1 121 ? 14.304 22.365 10.310 1.00 95.12 121 LYS A O 1
ATOM 954 N N . ARG A 1 122 ? 12.095 22.723 10.188 1.00 94.69 122 ARG A N 1
ATOM 955 C CA . ARG A 1 122 ? 12.193 24.191 10.234 1.00 94.69 122 ARG A CA 1
ATOM 956 C C . ARG A 1 122 ? 12.735 24.670 11.584 1.00 94.69 122 ARG A C 1
ATOM 958 O O . ARG A 1 122 ? 13.544 25.595 11.615 1.00 94.69 122 ARG A O 1
ATOM 965 N N . GLY A 1 123 ? 12.325 24.038 12.684 1.00 93.25 123 GLY A N 1
ATOM 966 C CA . GLY A 1 123 ? 12.878 24.286 14.018 1.00 93.25 123 GLY A CA 1
ATOM 967 C C . GLY A 1 123 ? 14.378 23.986 14.093 1.00 93.25 123 GLY A C 1
ATOM 968 O O . GLY A 1 123 ? 15.159 24.861 14.467 1.00 93.25 123 GLY A O 1
ATOM 969 N N . GLU A 1 124 ? 14.790 22.792 13.654 1.00 93.81 124 GLU A N 1
ATOM 970 C CA . GLU A 1 124 ? 16.204 22.381 13.586 1.00 93.81 124 GLU A CA 1
ATOM 971 C C . GLU A 1 124 ? 17.049 23.336 12.726 1.00 93.81 124 GLU A C 1
ATOM 973 O O . GLU A 1 124 ? 18.170 23.710 13.091 1.00 93.81 124 GLU A O 1
ATOM 978 N N . TRP A 1 125 ? 16.499 23.774 11.591 1.00 94.81 125 TRP A N 1
ATOM 979 C CA . TRP A 1 125 ? 17.158 24.720 10.698 1.00 94.81 125 TRP A CA 1
ATOM 980 C C . TRP A 1 125 ? 17.420 26.058 11.387 1.00 94.81 125 TRP A C 1
ATOM 982 O O . TRP A 1 125 ? 18.546 26.552 11.380 1.00 94.81 125 TRP A O 1
ATOM 992 N N . LYS A 1 126 ? 16.401 26.633 12.034 1.00 93.00 126 LYS A N 1
ATOM 993 C CA . LYS A 1 126 ? 16.539 27.906 12.752 1.00 93.00 126 LYS A CA 1
ATOM 994 C C . LYS A 1 126 ? 17.594 27.823 13.849 1.00 93.00 126 LYS A C 1
ATOM 996 O O . LYS A 1 126 ? 18.384 28.754 13.991 1.00 93.00 126 LYS A O 1
ATOM 1001 N N . SER A 1 127 ? 17.649 26.714 14.585 1.00 90.94 127 SER A N 1
ATOM 1002 C CA . SER A 1 127 ? 18.670 26.497 15.616 1.00 90.94 127 SER A CA 1
ATOM 1003 C C . SER A 1 127 ? 20.089 26.417 15.045 1.00 90.94 127 SER A C 1
ATOM 1005 O O . SER A 1 127 ? 21.025 26.879 15.691 1.00 90.94 127 SER A O 1
ATOM 1007 N N . SER A 1 128 ? 20.257 25.870 13.839 1.00 91.56 128 SER A N 1
ATOM 1008 C CA . SER A 1 128 ? 21.564 25.720 13.181 1.00 91.56 128 SER A CA 1
ATOM 1009 C C . SER A 1 128 ? 21.996 26.934 12.347 1.00 91.56 128 SER A C 1
ATOM 1011 O O . SER A 1 128 ? 23.188 27.105 12.107 1.00 91.56 128 SER A O 1
ATOM 1013 N N . HIS A 1 129 ? 21.061 27.801 11.945 1.00 91.62 129 HIS A N 1
ATOM 1014 C CA . HIS A 1 129 ? 21.303 28.943 11.051 1.00 91.62 129 HIS A CA 1
ATOM 1015 C C . HIS A 1 129 ? 20.959 30.292 11.699 1.00 91.62 129 HIS A C 1
ATOM 1017 O O . HIS A 1 129 ? 20.470 31.209 11.036 1.00 91.62 129 HIS A O 1
ATOM 1023 N N . SER A 1 130 ? 21.200 30.439 13.004 1.00 90.75 130 SER A N 1
ATOM 1024 C CA . SER A 1 130 ? 21.036 31.713 13.728 1.00 90.75 130 SER A CA 1
ATOM 1025 C C . SER A 1 130 ? 19.648 32.353 13.559 1.00 90.75 130 SER A C 1
ATOM 1027 O O . SER A 1 130 ? 19.525 33.568 13.432 1.00 90.75 130 SER A O 1
ATOM 1029 N N . GLY A 1 131 ? 18.596 31.534 13.512 1.00 87.56 131 GLY A N 1
ATOM 1030 C CA . GLY A 1 131 ? 17.207 31.980 13.388 1.00 87.56 131 GLY A CA 1
ATOM 1031 C C . GLY A 1 131 ? 16.720 32.267 11.964 1.00 87.56 131 GLY A C 1
ATOM 1032 O O . GLY A 1 131 ? 15.558 32.640 11.812 1.00 87.56 131 GLY A O 1
ATOM 1033 N N . HIS A 1 132 ? 17.544 32.076 10.927 1.00 89.31 132 HIS A N 1
ATOM 1034 C CA . HIS A 1 132 ? 17.104 32.266 9.541 1.00 89.31 132 HIS A CA 1
ATOM 1035 C C . HIS A 1 132 ? 16.047 31.227 9.133 1.00 89.31 132 HIS A C 1
ATOM 1037 O O . HIS A 1 132 ? 16.151 30.045 9.462 1.00 89.31 132 HIS A O 1
ATOM 1043 N N . GLU A 1 133 ? 15.027 31.674 8.400 1.00 91.62 133 GLU A N 1
ATOM 1044 C CA . GLU A 1 133 ? 13.995 30.818 7.802 1.00 91.62 133 GLU A CA 1
ATOM 1045 C C . GLU A 1 133 ? 14.531 30.135 6.527 1.00 91.62 133 GLU A C 1
ATOM 1047 O O . GLU A 1 133 ? 15.093 30.828 5.674 1.00 91.62 133 GLU A O 1
ATOM 1052 N N . PRO A 1 134 ? 14.352 28.810 6.358 1.00 94.25 134 PRO A N 1
ATOM 1053 C CA . PRO A 1 134 ? 14.662 28.136 5.101 1.00 94.25 134 PRO A CA 1
ATOM 1054 C C . PRO A 1 134 ? 13.601 28.429 4.032 1.00 94.25 134 PRO A C 1
ATOM 1056 O O . PRO A 1 134 ? 12.409 28.551 4.339 1.00 94.25 134 PRO A O 1
ATOM 1059 N N . THR A 1 135 ? 14.011 28.444 2.761 1.00 93.56 135 THR A N 1
ATOM 1060 C CA . THR A 1 135 ? 13.059 28.327 1.645 1.00 93.56 135 THR A CA 1
ATOM 1061 C C . THR A 1 135 ? 12.417 26.936 1.634 1.00 93.56 135 THR A C 1
ATOM 1063 O O . THR A 1 135 ? 12.944 25.991 2.225 1.00 93.56 135 THR A O 1
ATOM 1066 N N . GLU A 1 136 ? 11.284 26.776 0.943 1.00 91.38 136 GLU A N 1
ATOM 1067 C CA . GLU A 1 136 ? 10.618 25.467 0.844 1.00 91.38 136 GLU A CA 1
ATOM 1068 C C . GLU A 1 136 ? 11.535 24.411 0.205 1.00 91.38 136 GLU A C 1
ATOM 1070 O O . GLU A 1 136 ? 11.616 23.283 0.680 1.00 91.38 136 GLU A O 1
ATOM 1075 N N . GLU A 1 137 ? 12.301 24.789 -0.818 1.00 93.50 137 GLU A N 1
ATOM 1076 C CA . GLU A 1 137 ? 13.259 23.905 -1.492 1.00 93.50 137 GLU A CA 1
ATOM 1077 C C . GLU A 1 137 ? 14.392 23.464 -0.557 1.00 93.50 137 GLU A C 1
ATOM 1079 O O . GLU A 1 137 ? 14.726 22.279 -0.505 1.00 93.50 137 GLU A O 1
ATOM 1084 N N . GLN A 1 138 ? 14.951 24.395 0.225 1.00 92.94 138 GLN A N 1
ATOM 1085 C CA . GLN A 1 138 ? 15.979 24.087 1.223 1.00 92.94 138 GLN A CA 1
ATOM 1086 C C . GLN A 1 138 ? 15.439 23.156 2.305 1.00 92.94 138 GLN A C 1
ATOM 1088 O O . GLN A 1 138 ? 16.095 22.181 2.667 1.00 92.94 138 GLN A O 1
ATOM 1093 N N . LEU A 1 139 ? 14.227 23.428 2.791 1.00 93.56 139 LEU A N 1
ATOM 1094 C CA . LEU A 1 139 ? 13.577 22.611 3.804 1.00 93.56 139 LEU A CA 1
ATOM 1095 C C . LEU A 1 139 ? 13.335 21.187 3.297 1.00 93.56 139 LEU A C 1
ATOM 1097 O O . LEU A 1 139 ? 13.703 20.227 3.974 1.00 93.56 139 LEU A O 1
ATOM 1101 N N . LEU A 1 140 ? 12.768 21.038 2.098 1.00 91.31 140 LEU A N 1
ATOM 1102 C CA . LEU A 1 140 ? 12.519 19.734 1.486 1.00 91.31 140 LEU A CA 1
ATOM 1103 C C . LEU A 1 140 ? 13.815 18.949 1.264 1.00 91.31 140 LEU A C 1
ATOM 1105 O O . LEU A 1 140 ? 13.832 17.745 1.503 1.00 91.31 140 LEU A O 1
ATOM 1109 N N . ALA A 1 141 ? 14.910 19.617 0.889 1.00 92.69 141 ALA A N 1
ATOM 1110 C CA . ALA A 1 141 ? 16.217 18.980 0.739 1.00 92.69 141 ALA A CA 1
ATOM 1111 C C . ALA A 1 141 ? 16.778 18.420 2.061 1.00 92.69 141 ALA A C 1
ATOM 1113 O O . ALA A 1 141 ? 17.588 17.494 2.034 1.00 92.69 141 ALA A O 1
ATOM 1114 N N . THR A 1 142 ? 16.340 18.937 3.217 1.00 92.50 142 THR A N 1
ATOM 1115 C CA . THR A 1 142 ? 16.725 18.379 4.526 1.00 92.50 142 THR A CA 1
ATOM 1116 C C . THR A 1 142 ? 15.942 17.137 4.926 1.00 92.50 142 THR A C 1
ATOM 1118 O O . THR A 1 142 ? 16.379 16.421 5.824 1.00 92.50 142 THR A O 1
ATOM 1121 N N . ILE A 1 143 ? 14.791 16.887 4.296 1.00 93.56 143 ILE A N 1
ATOM 1122 C CA . ILE A 1 143 ? 13.922 15.760 4.623 1.00 93.56 143 ILE A CA 1
ATOM 1123 C C . ILE A 1 143 ? 14.365 14.549 3.814 1.00 93.56 143 ILE A C 1
ATOM 1125 O O . ILE A 1 143 ? 14.124 14.431 2.612 1.00 93.56 143 ILE A O 1
ATOM 1129 N N . THR A 1 144 ? 14.981 13.594 4.493 1.00 92.75 144 THR A N 1
ATOM 1130 C CA . THR A 1 144 ? 15.389 12.333 3.881 1.00 92.75 144 THR A CA 1
ATOM 1131 C C . THR A 1 144 ? 14.216 11.358 3.764 1.00 92.75 144 THR A C 1
ATOM 1133 O O . THR A 1 144 ? 13.292 11.336 4.581 1.00 92.75 144 THR A O 1
ATOM 1136 N N . SER A 1 145 ? 14.287 10.424 2.811 1.00 88.31 145 SER A N 1
ATOM 1137 C CA . SER A 1 145 ? 13.324 9.310 2.731 1.00 88.31 145 SER A CA 1
ATOM 1138 C C . SER A 1 145 ? 13.373 8.388 3.961 1.00 88.31 145 SER A C 1
ATOM 1140 O O . SER A 1 145 ? 12.455 7.601 4.197 1.00 88.31 145 SER A O 1
ATOM 1142 N N . GLY A 1 146 ? 14.471 8.420 4.724 1.00 89.06 146 GLY A N 1
ATOM 1143 C CA . GLY A 1 146 ? 14.584 7.734 6.010 1.00 89.06 146 GLY A CA 1
ATOM 1144 C C . GLY A 1 146 ? 13.721 8.394 7.083 1.00 89.06 146 GLY A C 1
ATOM 1145 O O . GLY A 1 146 ? 12.998 7.694 7.786 1.00 89.06 146 GLY A O 1
ATOM 1146 N N . GLU A 1 147 ? 13.743 9.724 7.167 1.00 90.75 147 GLU A N 1
ATOM 1147 C CA . GLU A 1 147 ? 12.897 10.491 8.089 1.00 90.75 147 GLU A CA 1
ATOM 1148 C C . GLU A 1 147 ? 11.419 10.365 7.736 1.00 90.75 147 GLU A C 1
ATOM 1150 O O . GLU A 1 147 ? 10.621 10.085 8.625 1.00 90.75 147 GLU A O 1
ATOM 1155 N N . GLN A 1 148 ? 11.056 10.456 6.453 1.00 90.50 148 GLN A N 1
ATOM 1156 C CA . GLN A 1 148 ? 9.670 10.237 6.023 1.00 90.50 148 GLN A CA 1
ATOM 1157 C C . GLN A 1 148 ? 9.148 8.874 6.488 1.00 90.50 148 GLN A C 1
ATOM 1159 O O . GLN A 1 148 ? 8.113 8.799 7.134 1.00 90.50 148 GLN A O 1
ATOM 1164 N N . ARG A 1 149 ? 9.913 7.796 6.269 1.00 87.50 149 ARG A N 1
ATOM 1165 C CA . ARG A 1 149 ? 9.541 6.445 6.728 1.00 87.50 149 ARG A CA 1
ATOM 1166 C C . ARG A 1 149 ? 9.397 6.320 8.241 1.00 87.50 149 ARG A C 1
ATOM 1168 O O . ARG A 1 149 ? 8.644 5.470 8.704 1.00 87.50 149 ARG A O 1
ATOM 1175 N N . ARG A 1 150 ? 10.167 7.095 9.003 1.00 88.31 150 ARG A N 1
ATOM 1176 C CA . ARG A 1 150 ? 10.234 6.987 10.465 1.00 88.31 150 ARG A CA 1
ATOM 1177 C C . ARG A 1 150 ? 9.198 7.875 11.159 1.00 88.31 150 ARG A C 1
ATOM 1179 O O . ARG A 1 150 ? 8.744 7.551 12.257 1.00 88.31 150 ARG A O 1
ATOM 1186 N N . HIS A 1 151 ? 8.834 8.993 10.534 1.00 89.38 151 HIS A N 1
ATOM 1187 C CA . HIS A 1 151 ? 8.014 10.036 11.147 1.00 89.38 151 HIS A CA 1
ATOM 1188 C C . HIS A 1 151 ? 6.652 10.218 10.483 1.00 89.38 151 HIS A C 1
ATOM 1190 O O . HIS A 1 151 ? 5.747 10.685 11.169 1.00 89.38 151 HIS A O 1
ATOM 1196 N N . CYS A 1 152 ? 6.486 9.800 9.228 1.00 90.06 152 CYS A N 1
ATOM 1197 C CA . CYS A 1 152 ? 5.233 9.912 8.496 1.00 90.06 152 CYS A CA 1
ATOM 1198 C C . CYS A 1 152 ? 4.597 8.541 8.274 1.00 90.06 152 CYS A C 1
ATOM 1200 O O . CYS A 1 152 ? 5.228 7.609 7.773 1.00 90.06 152 CYS A O 1
ATOM 1202 N N . ARG A 1 153 ? 3.319 8.417 8.624 1.00 88.88 153 ARG A N 1
ATOM 1203 C CA . ARG A 1 153 ? 2.498 7.267 8.252 1.00 88.88 153 ARG A CA 1
ATOM 1204 C C . ARG A 1 153 ? 2.253 7.291 6.750 1.00 88.88 153 ARG A C 1
ATOM 1206 O O . ARG A 1 153 ? 2.246 8.345 6.111 1.00 88.88 153 ARG A O 1
ATOM 1213 N N . ARG A 1 154 ? 2.060 6.107 6.179 1.00 89.00 154 ARG A N 1
ATOM 1214 C CA . ARG A 1 154 ? 1.553 5.979 4.810 1.00 89.00 154 ARG A CA 1
ATOM 1215 C C . ARG A 1 154 ? 0.035 5.924 4.846 1.00 89.00 154 ARG A C 1
ATOM 1217 O O . ARG A 1 154 ? -0.532 5.507 5.847 1.00 89.00 154 ARG A O 1
ATOM 1224 N N . ARG A 1 155 ? -0.590 6.291 3.737 1.00 90.12 155 ARG A N 1
ATOM 1225 C CA . ARG A 1 155 ? -2.008 6.057 3.474 1.00 90.12 155 ARG A CA 1
ATOM 1226 C C . ARG A 1 155 ? -2.212 5.630 2.029 1.00 90.12 155 ARG A C 1
ATOM 1228 O O . ARG A 1 155 ? -1.418 5.999 1.157 1.00 90.12 155 ARG A O 1
ATOM 1235 N N . SER A 1 156 ? -3.256 4.859 1.761 1.00 92.69 156 SER A N 1
ATOM 1236 C CA . SER A 1 156 ? -3.688 4.563 0.399 1.00 92.69 156 SER A CA 1
ATOM 1237 C C . SER A 1 156 ? -4.144 5.850 -0.293 1.00 92.69 156 SER A C 1
ATOM 1239 O O . SER A 1 156 ? -4.926 6.617 0.275 1.00 92.69 156 SER A O 1
ATOM 1241 N N . ARG A 1 157 ? -3.708 6.066 -1.534 1.00 94.69 157 ARG A N 1
ATOM 1242 C CA . ARG A 1 157 ? -4.290 7.091 -2.410 1.00 94.69 157 ARG A CA 1
ATOM 1243 C C . ARG A 1 157 ? -5.731 6.754 -2.776 1.00 94.69 157 ARG A C 1
ATOM 1245 O O . ARG A 1 157 ? -6.145 5.600 -2.679 1.00 94.69 157 ARG A O 1
ATOM 1252 N N . GLY A 1 158 ? -6.456 7.751 -3.279 1.00 95.44 158 GLY A N 1
ATOM 1253 C CA . GLY A 1 158 ? -7.793 7.554 -3.833 1.00 95.44 158 GLY A CA 1
ATOM 1254 C C . GLY A 1 158 ? -7.801 6.573 -5.010 1.00 95.44 158 GLY A C 1
ATOM 1255 O O . GLY A 1 158 ? -6.835 6.481 -5.767 1.00 95.44 158 GLY A O 1
ATOM 1256 N N . VAL A 1 159 ? -8.915 5.860 -5.182 1.00 96.62 159 VAL A N 1
ATOM 1257 C CA . VAL A 1 159 ? -9.101 4.807 -6.201 1.00 96.62 159 VAL A CA 1
ATOM 1258 C C . VAL A 1 159 ? -8.668 5.250 -7.601 1.00 96.62 159 VAL A C 1
ATOM 1260 O O . VAL A 1 159 ? -7.886 4.556 -8.252 1.00 96.62 159 VAL A O 1
ATOM 1263 N N . GLU A 1 160 ? -9.128 6.418 -8.049 1.00 97.94 160 GLU A N 1
ATOM 1264 C CA . GLU A 1 160 ? -8.829 6.926 -9.392 1.00 97.94 160 GLU A CA 1
ATOM 1265 C C . GLU A 1 160 ? -7.369 7.359 -9.555 1.00 97.94 160 GLU A C 1
ATOM 1267 O O . GLU A 1 160 ? -6.779 7.175 -10.621 1.00 97.94 160 GLU A O 1
ATOM 1272 N N . ASP A 1 161 ? -6.743 7.861 -8.489 1.00 97.88 161 ASP A N 1
ATOM 1273 C CA . ASP A 1 161 ? -5.317 8.175 -8.505 1.00 97.88 161 ASP A CA 1
ATOM 1274 C C . ASP A 1 161 ? -4.479 6.899 -8.583 1.00 97.88 161 ASP A C 1
ATOM 1276 O O . ASP A 1 161 ? -3.566 6.828 -9.406 1.00 97.88 161 ASP A O 1
ATOM 1280 N N . ILE A 1 162 ? -4.822 5.865 -7.804 1.00 98.25 162 ILE A N 1
ATOM 1281 C CA . ILE A 1 162 ? -4.160 4.557 -7.900 1.00 98.25 162 ILE A CA 1
ATOM 1282 C C . ILE A 1 162 ? -4.327 3.993 -9.313 1.00 98.25 162 ILE A C 1
ATOM 1284 O O . ILE A 1 162 ? -3.341 3.564 -9.914 1.00 98.25 162 ILE A O 1
ATOM 1288 N N . ARG A 1 163 ? -5.545 4.031 -9.873 1.00 98.56 163 ARG A N 1
ATOM 1289 C CA . ARG A 1 163 ? -5.832 3.557 -11.234 1.00 98.56 163 ARG A CA 1
ATOM 1290 C C . ARG A 1 163 ? -4.942 4.254 -12.256 1.00 98.56 163 ARG A C 1
ATOM 1292 O O . ARG A 1 163 ? -4.248 3.585 -13.017 1.00 98.56 163 ARG A O 1
ATOM 1299 N N . ARG A 1 164 ? -4.920 5.589 -12.240 1.00 98.56 164 ARG A N 1
ATOM 1300 C CA . ARG A 1 164 ? -4.107 6.405 -13.149 1.00 98.56 164 ARG A CA 1
ATOM 1301 C C . ARG A 1 164 ? -2.616 6.106 -12.994 1.00 98.56 164 ARG A C 1
ATOM 1303 O O . ARG A 1 164 ? -1.925 5.921 -13.991 1.00 98.56 164 ARG A O 1
ATOM 1310 N N . MET A 1 165 ? -2.117 6.052 -11.760 1.00 98.50 165 MET A N 1
ATOM 1311 C CA . MET A 1 165 ? -0.694 5.848 -11.487 1.00 98.50 165 MET A CA 1
ATOM 1312 C C . MET A 1 165 ? -0.218 4.443 -11.858 1.00 98.50 165 MET A C 1
ATOM 1314 O O . MET A 1 165 ? 0.890 4.314 -12.372 1.00 98.50 165 MET A O 1
ATOM 1318 N N . ILE A 1 166 ? -1.021 3.402 -11.614 1.00 98.44 166 ILE A N 1
ATOM 1319 C CA . ILE A 1 166 ? -0.670 2.039 -12.026 1.00 98.44 166 ILE A CA 1
ATOM 1320 C C . ILE A 1 166 ? -0.711 1.925 -13.550 1.00 98.44 166 ILE A C 1
ATOM 1322 O O . ILE A 1 166 ? 0.256 1.430 -14.117 1.00 98.44 166 ILE A O 1
ATOM 1326 N N . SER A 1 167 ? -1.746 2.435 -14.227 1.00 98.06 167 SER A N 1
ATOM 1327 C CA . SER A 1 167 ? -1.787 2.425 -15.697 1.00 98.06 167 SER A CA 1
ATOM 1328 C C . SER A 1 167 ? -0.561 3.113 -16.307 1.00 98.06 167 SER A C 1
ATOM 1330 O O . SER A 1 167 ? 0.118 2.515 -17.136 1.00 98.06 167 SER A O 1
ATOM 1332 N N . GLY A 1 168 ? -0.200 4.308 -15.824 1.00 98.19 168 GLY A N 1
ATOM 1333 C CA . GLY A 1 168 ? 0.996 5.011 -16.299 1.00 98.19 168 GLY A CA 1
ATOM 1334 C C . GLY A 1 168 ? 2.307 4.279 -15.975 1.00 98.19 168 GLY A C 1
ATOM 1335 O O . GLY A 1 168 ? 3.246 4.298 -16.771 1.00 98.19 168 GLY A O 1
ATOM 1336 N N . LEU A 1 169 ? 2.386 3.584 -14.833 1.00 98.06 169 LEU A N 1
ATOM 1337 C CA . LEU A 1 169 ? 3.520 2.710 -14.533 1.00 98.06 169 LEU A CA 1
ATOM 1338 C C . LEU A 1 169 ? 3.620 1.575 -15.557 1.00 98.06 169 LEU A C 1
ATOM 1340 O O . LEU A 1 169 ? 4.708 1.358 -16.085 1.00 98.06 169 LEU A O 1
ATOM 1344 N N . LEU A 1 170 ? 2.517 0.879 -15.838 1.00 97.25 170 LEU A N 1
ATOM 1345 C CA . LEU A 1 170 ? 2.479 -0.236 -16.787 1.00 97.25 170 LEU A CA 1
ATOM 1346 C C . LEU A 1 170 ? 2.888 0.219 -18.194 1.00 97.25 170 LEU A C 1
ATOM 1348 O O . LEU A 1 170 ? 3.801 -0.362 -18.774 1.00 97.25 170 LEU A O 1
ATOM 1352 N N . GLU A 1 171 ? 2.336 1.331 -18.682 1.00 96.56 171 GLU A N 1
ATOM 1353 C CA . GLU A 1 171 ? 2.745 1.946 -19.953 1.00 96.56 171 GLU A CA 1
ATOM 1354 C C . GLU A 1 171 ? 4.257 2.212 -20.009 1.00 96.56 171 GLU A C 1
ATOM 1356 O O . GLU A 1 171 ? 4.906 1.927 -21.015 1.00 96.56 171 GLU A O 1
ATOM 1361 N N . SER A 1 172 ? 4.849 2.689 -18.907 1.00 95.88 172 SER A N 1
ATOM 1362 C CA . SER A 1 172 ? 6.287 2.978 -18.846 1.00 95.88 172 SER A CA 1
ATOM 1363 C C . SER A 1 172 ? 7.188 1.738 -18.833 1.00 95.88 172 SER A C 1
ATOM 1365 O O . SER A 1 172 ? 8.391 1.865 -19.064 1.00 95.88 172 SER A O 1
ATOM 1367 N N . VAL A 1 173 ? 6.644 0.549 -18.541 1.00 95.00 173 VAL A N 1
ATOM 1368 C CA . VAL A 1 173 ? 7.428 -0.6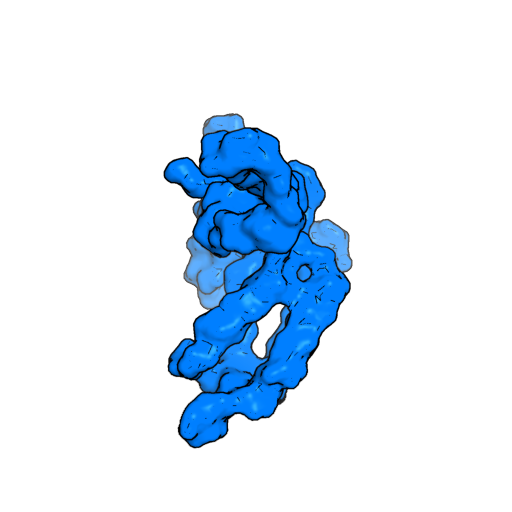92 -18.409 1.00 95.00 173 VAL A CA 1
ATOM 1369 C C . VAL A 1 173 ? 7.153 -1.733 -19.495 1.00 95.00 173 VAL A C 1
ATOM 1371 O O . VAL A 1 173 ? 7.859 -2.737 -19.536 1.00 95.00 173 VAL A O 1
ATOM 1374 N N . TRP A 1 174 ? 6.185 -1.503 -20.390 1.00 92.75 174 TRP A N 1
ATOM 1375 C CA . TRP A 1 174 ? 5.796 -2.445 -21.456 1.00 92.75 174 TRP A CA 1
ATOM 1376 C C . TRP A 1 174 ? 6.963 -2.878 -22.339 1.00 92.75 174 TRP A C 1
ATOM 1378 O O . TRP A 1 174 ? 7.170 -4.068 -22.573 1.00 92.75 174 TRP A O 1
ATOM 1388 N N . GLU A 1 175 ? 7.758 -1.916 -22.791 1.00 93.00 175 GLU A N 1
ATOM 1389 C CA . GLU A 1 175 ? 8.897 -2.170 -23.679 1.00 93.00 175 GLU A CA 1
ATOM 1390 C C . GLU A 1 175 ? 10.237 -2.186 -22.931 1.00 93.00 175 GLU A C 1
ATOM 1392 O O . GLU A 1 175 ? 11.299 -2.207 -23.549 1.00 93.00 175 GLU A O 1
ATOM 1397 N N . LEU A 1 176 ? 10.213 -2.166 -21.594 1.00 93.62 176 LEU A N 1
ATOM 1398 C CA . LEU A 1 176 ? 11.424 -2.088 -20.788 1.00 93.62 176 LEU A CA 1
ATOM 1399 C C . LEU A 1 176 ? 12.138 -3.443 -20.754 1.00 93.62 176 LEU A C 1
ATOM 1401 O O . LEU A 1 176 ? 11.567 -4.448 -20.321 1.00 93.62 176 LEU A O 1
ATOM 1405 N N . THR A 1 177 ? 13.407 -3.449 -21.158 1.00 94.12 177 THR A N 1
ATOM 1406 C CA . THR A 1 177 ? 14.271 -4.633 -21.139 1.00 94.12 177 THR A CA 1
ATOM 1407 C C . THR A 1 177 ? 15.476 -4.448 -20.224 1.00 94.12 177 THR A C 1
ATOM 1409 O O . THR A 1 177 ? 15.910 -3.324 -19.963 1.00 94.12 177 THR A O 1
ATOM 1412 N N . ASP A 1 178 ? 16.049 -5.551 -19.752 1.00 90.81 178 ASP A N 1
ATOM 1413 C CA . ASP A 1 178 ? 17.380 -5.543 -19.149 1.00 90.81 178 ASP A CA 1
ATOM 1414 C C . ASP A 1 178 ? 18.502 -5.433 -20.205 1.00 90.81 178 ASP A C 1
ATOM 1416 O O . ASP A 1 178 ? 18.261 -5.267 -21.405 1.00 90.81 178 ASP A O 1
ATOM 1420 N N . THR A 1 179 ? 19.756 -5.527 -19.752 1.00 91.31 179 THR A N 1
ATOM 1421 C CA . THR A 1 179 ? 20.954 -5.448 -20.604 1.00 91.31 179 THR A CA 1
ATOM 1422 C C . THR A 1 179 ? 21.107 -6.621 -21.573 1.00 91.31 179 THR A C 1
ATOM 1424 O O . THR A 1 179 ? 21.922 -6.542 -22.490 1.00 91.31 179 THR A O 1
ATOM 1427 N N . THR A 1 180 ? 20.348 -7.701 -21.386 1.00 90.94 180 THR A N 1
ATOM 1428 C CA . THR A 1 180 ? 20.325 -8.882 -22.260 1.00 90.94 180 THR A CA 1
ATOM 1429 C C . THR A 1 180 ? 19.170 -8.848 -23.263 1.00 90.94 180 THR A C 1
ATOM 1431 O O . THR A 1 180 ? 19.089 -9.710 -24.135 1.00 90.94 180 THR A O 1
ATOM 1434 N N . GLY A 1 181 ? 18.291 -7.843 -23.170 1.00 92.38 181 GLY A N 1
ATOM 1435 C CA . GLY A 1 181 ? 17.084 -7.731 -23.987 1.00 92.38 181 GLY A CA 1
ATOM 1436 C C . GLY A 1 181 ? 15.882 -8.494 -23.421 1.00 92.38 181 GLY A C 1
ATOM 1437 O O . GLY A 1 181 ? 14.845 -8.560 -24.081 1.00 92.38 181 GLY A O 1
ATOM 1438 N N . LEU A 1 182 ? 15.979 -9.051 -22.208 1.00 92.75 182 LEU A N 1
ATOM 1439 C CA . LEU A 1 182 ? 14.849 -9.695 -21.544 1.00 92.75 182 LEU A CA 1
ATOM 1440 C C . LEU A 1 182 ? 13.847 -8.625 -21.105 1.00 92.75 182 LEU A C 1
ATOM 1442 O O . LEU A 1 182 ? 14.212 -7.685 -20.404 1.00 92.75 182 LEU A O 1
ATOM 1446 N N . ARG A 1 183 ? 12.581 -8.762 -21.508 1.00 95.44 183 ARG A N 1
ATOM 1447 C CA . ARG A 1 183 ? 11.508 -7.848 -21.089 1.00 95.44 183 ARG A CA 1
ATOM 1448 C C . ARG A 1 183 ? 11.192 -8.029 -19.606 1.00 95.44 183 ARG A C 1
ATOM 1450 O O . ARG A 1 183 ? 11.087 -9.162 -19.133 1.00 95.44 183 ARG A O 1
ATOM 1457 N N . LEU A 1 184 ? 10.935 -6.926 -18.903 1.00 96.19 184 LEU A N 1
ATOM 1458 C CA . LEU A 1 184 ? 10.476 -6.957 -17.510 1.00 96.19 184 LEU A CA 1
ATOM 1459 C C . LEU A 1 184 ? 9.095 -7.618 -17.385 1.00 96.19 184 LEU A C 1
ATOM 1461 O O . LEU A 1 184 ? 8.866 -8.420 -16.477 1.00 96.19 184 LEU A O 1
ATOM 1465 N N . VAL A 1 185 ? 8.184 -7.282 -18.298 1.00 96.31 185 VAL A N 1
ATOM 1466 C CA . VAL A 1 185 ? 6.788 -7.729 -18.274 1.00 96.31 185 VAL A CA 1
ATOM 1467 C C . VAL A 1 185 ? 6.464 -8.615 -19.471 1.00 96.31 185 VAL A C 1
ATOM 1469 O O . VAL A 1 185 ? 6.946 -8.391 -20.585 1.00 96.31 185 VAL A O 1
ATOM 1472 N N . ASN A 1 186 ? 5.586 -9.587 -19.248 1.00 95.12 186 ASN A N 1
ATOM 1473 C CA . ASN A 1 186 ? 4.875 -10.267 -20.317 1.00 95.12 186 ASN A CA 1
ATOM 1474 C C . ASN A 1 186 ? 3.564 -9.507 -20.571 1.00 95.12 186 ASN A C 1
ATOM 1476 O O . ASN A 1 186 ? 2.775 -9.295 -19.652 1.00 95.12 186 ASN A O 1
ATOM 1480 N N . HIS A 1 187 ? 3.357 -9.060 -21.811 1.00 92.56 187 HIS A N 1
ATOM 1481 C CA . HIS A 1 187 ? 2.244 -8.175 -22.170 1.00 92.56 187 HIS A CA 1
ATOM 1482 C C . HIS A 1 187 ? 0.880 -8.811 -21.915 1.00 92.56 187 HIS A C 1
ATOM 1484 O O . HIS A 1 187 ? 0.045 -8.207 -21.245 1.00 92.56 187 HIS A O 1
ATOM 1490 N N . ASP A 1 188 ? 0.673 -10.037 -22.394 1.00 93.44 188 ASP A N 1
ATOM 1491 C CA . ASP A 1 188 ? -0.619 -10.717 -22.295 1.00 93.44 188 ASP A CA 1
ATOM 1492 C C . ASP A 1 188 ? -0.978 -10.999 -20.834 1.00 93.44 188 ASP A C 1
ATOM 1494 O O . ASP A 1 188 ? -2.091 -10.707 -20.380 1.00 93.44 188 ASP A O 1
ATOM 1498 N N . THR A 1 189 ? -0.019 -11.520 -20.060 1.00 96.06 189 THR A N 1
ATOM 1499 C CA . THR A 1 189 ? -0.275 -11.844 -18.654 1.00 96.06 189 THR A CA 1
ATOM 1500 C C . THR A 1 189 ? -0.417 -10.588 -17.808 1.00 96.06 189 THR A C 1
ATOM 1502 O O . THR A 1 189 ? -1.305 -10.542 -16.958 1.00 96.06 189 THR A O 1
ATOM 1505 N N . MET A 1 190 ? 0.382 -9.543 -18.043 1.00 97.38 190 MET A N 1
ATOM 1506 C CA . MET A 1 190 ? 0.264 -8.303 -17.278 1.00 97.38 190 MET A CA 1
ATOM 1507 C C . MET A 1 190 ? -1.012 -7.528 -17.621 1.00 97.38 190 MET A C 1
ATOM 1509 O O . MET A 1 190 ? -1.639 -6.973 -16.717 1.00 97.38 190 MET A O 1
ATOM 1513 N N . HIS A 1 191 ? -1.450 -7.531 -18.883 1.00 96.50 191 HIS A N 1
ATOM 1514 C CA . HIS A 1 191 ? -2.744 -6.962 -19.260 1.00 96.50 191 HIS A CA 1
ATOM 1515 C C . HIS A 1 191 ? -3.879 -7.649 -18.490 1.00 96.50 191 HIS A C 1
ATOM 1517 O O . HIS A 1 191 ? -4.690 -6.979 -17.852 1.00 96.50 191 HIS A O 1
ATOM 1523 N N . HIS A 1 192 ? -3.892 -8.986 -18.471 1.00 97.44 192 HIS A N 1
ATOM 1524 C CA . HIS A 1 192 ? -4.886 -9.751 -17.720 1.00 97.44 192 HIS A CA 1
ATOM 1525 C C . HIS A 1 192 ? -4.816 -9.487 -16.208 1.00 97.44 192 HIS A C 1
ATOM 1527 O O . HIS A 1 192 ? -5.838 -9.256 -15.559 1.00 97.44 192 HIS A O 1
ATOM 1533 N N . VAL A 1 193 ? -3.609 -9.471 -15.635 1.00 97.69 193 VAL A N 1
ATOM 1534 C CA . VAL A 1 193 ? -3.391 -9.131 -14.223 1.00 97.69 193 VAL A CA 1
ATOM 1535 C C . VAL A 1 193 ? -4.001 -7.771 -13.909 1.00 97.69 193 VAL A C 1
ATOM 1537 O O . VAL A 1 193 ? -4.739 -7.659 -12.930 1.00 97.69 193 VAL A O 1
ATOM 1540 N N . TRP A 1 194 ? -3.741 -6.753 -14.730 1.00 97.81 194 TRP A N 1
ATOM 1541 C CA . TRP A 1 194 ? -4.271 -5.418 -14.491 1.00 97.81 194 TRP A CA 1
ATOM 1542 C C . TRP A 1 194 ? -5.790 -5.347 -14.652 1.00 97.81 194 TRP A C 1
ATOM 1544 O O . TRP A 1 194 ? -6.470 -4.734 -13.827 1.00 97.81 194 TRP A O 1
ATOM 1554 N N . GLU A 1 195 ? -6.346 -6.023 -15.657 1.00 97.38 195 GLU A N 1
ATOM 1555 C CA . GLU A 1 195 ? -7.792 -6.149 -15.863 1.00 97.38 195 GLU A CA 1
ATOM 1556 C C . GLU A 1 195 ? -8.506 -6.714 -14.624 1.00 97.38 195 GLU A C 1
ATOM 1558 O O . GLU A 1 195 ? -9.575 -6.240 -14.233 1.00 97.38 195 GLU A O 1
ATOM 1563 N N . VAL A 1 196 ? -7.900 -7.702 -13.964 1.00 96.12 196 VAL A N 1
ATOM 1564 C CA . VAL A 1 196 ? -8.436 -8.289 -12.731 1.00 96.12 196 VAL A CA 1
ATOM 1565 C C . VAL A 1 196 ? -8.182 -7.377 -11.529 1.00 96.12 196 VAL A C 1
ATOM 1567 O O . VAL A 1 196 ? -9.111 -7.080 -10.779 1.00 96.12 196 VAL A O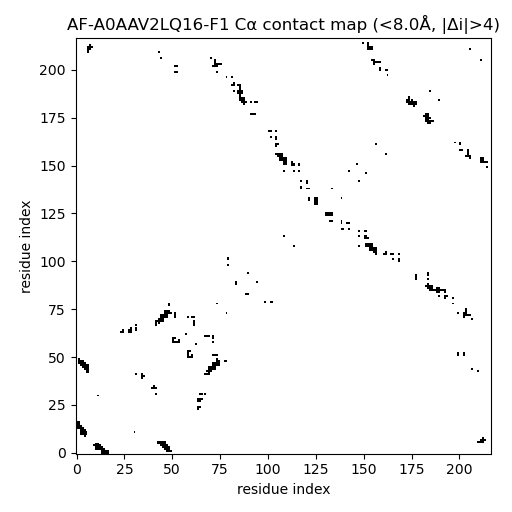 1
ATOM 1570 N N . GLN A 1 197 ? -6.948 -6.904 -11.331 1.00 96.69 197 GLN A N 1
ATOM 1571 C CA . GLN A 1 197 ? -6.567 -6.159 -10.127 1.00 96.69 197 GLN A CA 1
ATOM 1572 C C . GLN A 1 197 ? -7.272 -4.809 -10.008 1.00 96.69 197 GLN A C 1
ATOM 1574 O O . GLN A 1 197 ? -7.639 -4.412 -8.902 1.00 96.69 197 GLN A O 1
ATOM 1579 N N . GLN A 1 198 ? -7.546 -4.123 -11.117 1.00 96.62 198 GLN A N 1
ATOM 1580 C CA . GLN A 1 198 ? -8.195 -2.812 -11.073 1.00 96.62 198 GLN A CA 1
ATOM 1581 C C . GLN A 1 198 ? -9.638 -2.846 -10.527 1.00 96.62 198 GLN A C 1
ATOM 1583 O O . GLN A 1 198 ? -10.178 -1.812 -10.134 1.00 96.62 198 GLN A O 1
ATOM 1588 N N . LYS A 1 199 ? -10.270 -4.028 -10.486 1.00 94.88 199 LYS A N 1
ATOM 1589 C CA . LYS A 1 199 ? -11.598 -4.249 -9.883 1.00 94.88 199 LYS A CA 1
ATOM 1590 C C . LYS A 1 199 ? -11.546 -4.223 -8.350 1.00 94.88 199 LYS A C 1
ATOM 1592 O O . LYS A 1 199 ? -12.575 -4.082 -7.705 1.00 94.88 199 LYS A O 1
ATOM 1597 N N . HIS A 1 200 ? -10.351 -4.342 -7.768 1.00 94.88 200 HIS A N 1
ATOM 1598 C CA . HIS A 1 200 ? -10.132 -4.411 -6.324 1.00 94.88 200 HIS A CA 1
ATOM 1599 C C . HIS A 1 200 ? -9.596 -3.109 -5.713 1.00 94.88 200 HIS A C 1
ATOM 1601 O O . HIS A 1 200 ? -9.259 -3.089 -4.530 1.00 94.88 200 HIS A O 1
ATOM 1607 N N . LEU A 1 201 ? -9.501 -2.021 -6.483 1.00 95.75 201 LEU A N 1
ATOM 1608 C CA . LEU A 1 201 ? -8.927 -0.765 -5.985 1.00 95.75 201 LEU A CA 1
ATOM 1609 C C . LEU A 1 201 ? -9.737 -0.154 -4.834 1.00 95.75 201 LEU A C 1
ATOM 1611 O O . LEU A 1 201 ? -9.150 0.412 -3.916 1.00 95.75 201 LEU A O 1
ATOM 1615 N N . GLU A 1 202 ? -11.061 -0.319 -4.838 1.00 93.69 202 GLU A N 1
ATOM 1616 C CA . GLU A 1 202 ? -11.922 0.082 -3.717 1.00 93.69 202 GLU A CA 1
ATOM 1617 C C . GLU A 1 202 ? -11.646 -0.747 -2.459 1.00 93.69 202 GLU A C 1
ATOM 1619 O O . GLU A 1 202 ? -11.603 -0.219 -1.350 1.00 93.69 202 GLU A O 1
ATOM 1624 N N . CYS A 1 203 ? -11.388 -2.046 -2.625 1.00 92.81 203 CYS A N 1
ATOM 1625 C CA . CYS A 1 203 ? -11.061 -2.939 -1.518 1.00 92.81 203 CYS A CA 1
ATOM 1626 C C . CYS A 1 203 ? -9.724 -2.581 -0.855 1.00 92.81 203 CYS A C 1
ATOM 1628 O O . CYS A 1 203 ? -9.510 -2.946 0.297 1.00 92.81 203 CYS A O 1
ATOM 1630 N N . LEU A 1 204 ? -8.829 -1.902 -1.577 1.00 92.81 204 LEU A N 1
ATOM 1631 C CA . LEU A 1 204 ? -7.499 -1.501 -1.117 1.00 92.81 204 LEU A CA 1
ATOM 1632 C C . LEU A 1 204 ? -7.514 -0.219 -0.266 1.00 92.81 204 LEU A C 1
ATOM 1634 O O . LEU A 1 204 ? -6.503 0.100 0.350 1.00 92.81 204 LEU A O 1
ATOM 1638 N N . GLN A 1 205 ? -8.622 0.529 -0.254 1.00 92.38 205 GLN A N 1
ATOM 1639 C CA . GLN A 1 205 ? -8.694 1.829 0.413 1.00 92.38 205 GLN A CA 1
ATOM 1640 C C . GLN A 1 205 ? -8.660 1.696 1.937 1.00 92.38 205 GLN A C 1
ATOM 1642 O O . GLN A 1 205 ? -9.471 0.977 2.532 1.00 92.38 205 GLN A O 1
ATOM 1647 N N . ASP A 1 206 ? -7.786 2.471 2.569 1.00 89.12 206 ASP A N 1
ATOM 1648 C CA . ASP A 1 206 ? -7.763 2.663 4.013 1.00 89.12 206 ASP A CA 1
ATOM 1649 C C . ASP A 1 206 ? -9.136 3.154 4.501 1.00 89.12 206 ASP A C 1
ATOM 1651 O O . ASP A 1 206 ? -9.701 4.092 3.923 1.00 89.12 206 ASP A O 1
ATOM 1655 N N . PRO A 1 207 ? -9.725 2.545 5.545 1.00 87.25 207 PRO A N 1
ATOM 1656 C CA . PRO A 1 207 ? -10.995 3.021 6.066 1.00 87.25 207 PRO A CA 1
ATOM 1657 C C . PRO A 1 207 ? -10.849 4.394 6.732 1.00 87.25 207 PRO A C 1
ATOM 1659 O O . PRO A 1 207 ? -9.815 4.699 7.333 1.00 87.25 207 PRO A O 1
ATOM 1662 N N . PRO A 1 208 ? -11.893 5.232 6.651 1.00 81.81 208 PRO A N 1
ATOM 1663 C CA . PRO A 1 208 ? -11.848 6.580 7.194 1.00 81.81 208 PRO A CA 1
ATOM 1664 C C . PRO A 1 208 ? -11.680 6.556 8.716 1.00 81.81 208 PRO A C 1
ATOM 1666 O O . PRO A 1 208 ? -12.327 5.776 9.408 1.00 81.81 208 PRO A O 1
ATOM 1669 N N . GLY A 1 209 ? -10.834 7.447 9.237 1.00 76.94 209 GLY A N 1
ATOM 1670 C CA . GLY A 1 209 ? -10.636 7.628 10.679 1.00 76.94 209 GLY A CA 1
ATOM 1671 C C . GLY A 1 209 ? -9.692 6.623 11.345 1.00 76.94 209 GLY A C 1
ATOM 1672 O O . GLY A 1 209 ? -9.339 6.825 12.505 1.00 76.94 209 GLY A O 1
ATOM 1673 N N . LEU A 1 210 ? -9.223 5.600 10.625 1.00 78.31 210 LEU A N 1
ATOM 1674 C CA . LEU A 1 210 ? -8.308 4.605 11.176 1.00 78.31 210 LEU A CA 1
ATOM 1675 C C . LEU A 1 210 ? -6.852 4.995 10.969 1.00 78.31 210 LEU A C 1
ATOM 1677 O O . LEU A 1 210 ? -6.397 5.261 9.856 1.00 78.31 210 LEU A O 1
ATOM 1681 N N . LYS A 1 211 ? -6.089 4.988 12.063 1.00 72.19 211 LYS A N 1
ATOM 1682 C CA . LYS A 1 211 ? -4.645 5.232 12.032 1.00 72.19 211 LYS A CA 1
ATOM 1683 C C . LYS A 1 211 ? -3.907 3.939 11.717 1.00 72.19 211 LYS A C 1
ATOM 1685 O O . LYS A 1 211 ? -3.335 3.302 12.596 1.00 72.19 211 LYS A O 1
ATOM 1690 N N . LEU A 1 212 ? -3.920 3.577 10.446 1.00 71.25 212 LEU A N 1
ATOM 1691 C CA . LEU A 1 212 ? -3.175 2.439 9.932 1.00 71.25 212 LEU A CA 1
ATOM 1692 C C . LEU A 1 212 ? -1.675 2.765 9.865 1.00 71.25 212 LEU A C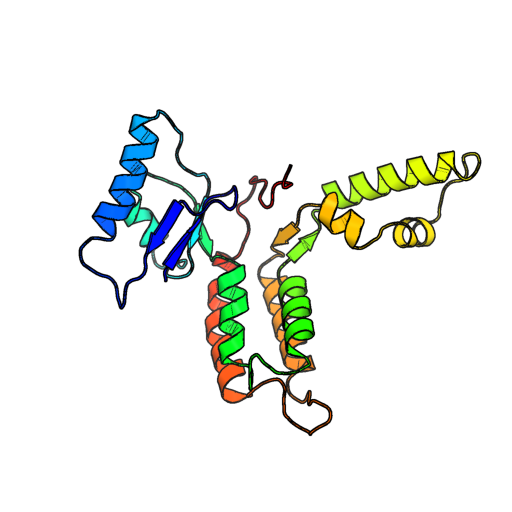 1
ATOM 1694 O O . LEU A 1 212 ? -1.277 3.933 9.839 1.00 71.25 212 LEU A O 1
ATOM 1698 N N . TYR A 1 213 ? -0.838 1.725 9.839 1.00 68.00 213 TYR A N 1
ATOM 1699 C CA . TYR A 1 213 ? 0.625 1.846 9.741 1.00 68.00 213 TYR A CA 1
ATOM 1700 C C . TYR A 1 213 ? 1.264 2.530 10.958 1.00 68.00 213 TYR A C 1
ATOM 1702 O O . TYR A 1 213 ? 2.039 3.481 10.839 1.00 68.00 213 TYR A O 1
ATOM 1710 N N . THR A 1 214 ? 0.934 2.030 12.150 1.00 56.47 214 THR A N 1
ATOM 1711 C CA . THR A 1 214 ? 1.521 2.489 13.411 1.00 56.47 214 THR A CA 1
ATOM 1712 C C . THR A 1 214 ? 3.041 2.333 13.412 1.00 56.47 214 THR A C 1
ATOM 1714 O O . THR A 1 214 ? 3.580 1.363 12.874 1.00 56.47 214 THR A O 1
ATOM 1717 N N . LYS A 1 215 ? 3.737 3.277 14.055 1.00 46.16 215 LYS A N 1
ATOM 1718 C CA . LYS A 1 215 ? 5.179 3.175 14.302 1.00 46.16 215 LYS A CA 1
ATOM 1719 C C . LYS A 1 215 ? 5.474 1.843 14.991 1.00 46.16 215 LYS A C 1
ATOM 1721 O O . LYS A 1 215 ? 4.853 1.527 16.003 1.00 46.16 215 LYS A O 1
ATOM 1726 N N . VAL A 1 216 ? 6.430 1.088 14.456 1.00 43.28 216 VAL A N 1
ATOM 1727 C CA . VAL A 1 216 ? 7.111 0.073 15.262 1.00 43.28 216 VAL A CA 1
ATOM 1728 C C . VAL A 1 216 ? 7.861 0.860 16.336 1.00 43.28 216 VAL A C 1
ATOM 1730 O O . VAL A 1 216 ? 8.652 1.740 15.989 1.00 43.28 216 VAL A 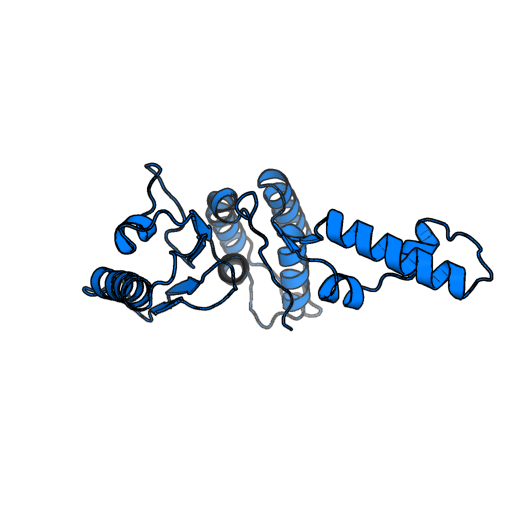O 1
ATOM 1733 N N . VAL A 1 217 ? 7.495 0.639 17.601 1.00 33.94 217 VAL A N 1
ATOM 1734 C CA . VAL A 1 217 ? 8.144 1.255 18.770 1.00 33.94 217 VAL A CA 1
ATOM 1735 C C . VAL A 1 217 ? 9.597 0.807 18.843 1.00 33.94 217 VAL A C 1
ATOM 1737 O O . VAL A 1 217 ? 9.839 -0.401 18.615 1.00 33.94 217 VAL A O 1
#

Mean predicted aligned error: 6.3 Å

Foldseek 3Di:
DKFKAALARDTLDDDDDPDDDPCLLVSLVVSLVVCVVVVHDDGQAIEILDQLDDPPPDTPSPVSNPPDPHRYFYDPVSLLVLLCQFFPHCPAPCNVVLSVQLVVQFKDWDVVQVVVQLVVLQVVCCVVPVRDGDDPVRSVVPDDPVNSLQRTAMFTDDLVSSLVSVVVSCVVQVCDADPVSHGGGDPVRNVVSSVVSSVRSVRNHDDPPRPGDDHPD

Sequence (217 aa):
MTNIGNEFGQVLNSVLTTGEGAGLEELCQGIVTRYKNVGKDEPEVIYVDRDCCSQSGVSSVTKLFHPWRSAVRLDSFHFMRRFNCGLTTEHHPLYGTFCAKLSSCIFEWDQEDVQGLKEAKRGEWKSSHSGHEPTEEQLLATITSGEQRRHCRRRSRGVEDIRRMISGLLESVWELTDTTGLRLVNHDTMHHVWEVQQKHLECLQDPPGLKLYTKVV

Nearest PDB structures (foldseek):
  7a01-assembly1_H5  TM=2.269E-01  e=7.719E+00  Oryctolagus cuniculus
  3jag-assembly1_TT  TM=2.004E-01  e=8.182E+00  Oryctolagus cuniculus
  5oa3-assembly1_T  TM=2.196E-01  e=8.182E+00  Homo sapiens

pLDDT: mean 88.46, std 11.5, range [33.94, 98.56]

Organism: Knipowitschia caucasica (NCBI:txid637954)

Solvent-accessible surface area (backbone atoms only — not comparable to full-atom values): 12345 Å² total; per-residue (Å²): 107,46,46,32,26,37,56,84,73,46,74,78,44,75,46,80,54,96,57,96,56,94,58,58,50,61,54,36,37,51,49,49,49,50,34,57,75,70,72,45,79,78,56,72,28,37,29,23,65,61,70,37,66,47,96,78,82,61,31,69,59,46,64,38,37,53,90,52,82,44,47,65,23,34,31,63,68,52,58,58,55,56,51,56,73,13,32,65,47,88,82,42,91,58,39,67,59,50,53,53,50,54,48,57,29,41,43,42,70,34,63,67,36,48,50,53,49,53,52,52,52,52,51,55,43,19,74,74,50,86,63,46,81,74,54,73,68,59,48,54,71,70,61,46,76,67,51,44,68,73,66,25,36,57,41,54,46,56,51,68,55,26,52,52,41,44,52,55,50,50,68,70,36,60,84,36,52,53,100,85,66,51,49,51,39,36,67,72,45,30,52,51,44,48,67,57,53,64,76,44,42,72,28,49,45,66,64,88,94,61,79,47,62,67,78,84,127

Radius of gyration: 21.02 Å; Cα contacts (8 Å, |Δi|>4): 276; chains: 1; bounding box: 46×60×51 Å

Secondary structure (DSSP, 8-state):
-EEEE-TTS-EEEEE--SS--TTHHHHHHHHHHHHHHTTPPPPSEEEESS----SSSS-HHHHHTTT--PEEEE-HHHHHHGGGGGBS-TT-TTHHHHHHHHHHHHEEE-HHHHHHHHHHHHHHHHHHTTTPPPPHHHHHHH--HHHHHHH--EEEPPHHHHHHHHHHHHHHHTT-B-TTS-BSB-HHHHHHHHHHHGGGTTTTSPPTT---SPPP-